Protein 6HXP (pdb70)

Organism: Hydrogenobacter thermophilus (NCBI:txid940)

Solvent-accessible surface area: 16212 Å² total; per-residue (Å²): 263,152,226,174,96,64,77,46,113,112,94,72,182,65,36,48,21,71,64,83,80,61,109,77,15,98,79,118,43,43,160,5,38,29,12,4,0,58,45,79,16,113,82,19,78,104,116,30,6,128,0,0,71,21,2,17,100,44,11,83,58,117,32,91,80,17,80,1,2,99,32,0,10,46,48,2,6,55,55,59,72,68,103,61,0,17,53,13,0,43,153,28,6,27,105,107,32,10,5,28,2,45,70,0,1,110,12,0,42,93,7,25,85,51,183,110,58,32,90,64,9,1,89,80,45,48,115,96,180,104,105,18,18,4,24,15,59,220,168,66,119,97,93,2,52,77,7,101,156,3,5,53,38,0,135,126,30,135,22,46,24,108,25,0,115,14,0,55,41,0,7,100,14,0,15,152,64,95,69,142,101,64,2,10,18,17,45,0,0,5,0,0,0,0,3,40,5,53,6,65,71,171,50,0,48,17,3,20,51,54,4,16,43,61,5,2,58,59,20,0,131,84,3,72,81,90,77,170,110,135,42,80,160,135,53,137,171,178,64,68,150,163,119,42,57,101,141,199,137,104,77,129,157,113,93,244

CATH classification: 1.10.230.10

Nearest PDB structures (foldseek):
  6hxp-assembly1_A  TM=1.004E+00  e=4.092E-38  Hydrogenobacter thermophilus
  6qfb-assembly1_B-2  TM=8.877E-01  e=3.485E-11  Homo sapiens
  6hxh-assembly2_G  TM=8.807E-01  e=3.173E-11  Homo sapiens
  6uuw-assembly1_A  TM=8.890E-01  e=5.834E-11  Homo sapiens
  7liw-assembly1_A  TM=8.882E-01  e=1.023E-10  Homo sapiens

Foldseek 3Di:
DPDDDQAWDADPNFIAGLNHGVVVCVPPPDPLQVVCCRQVSDGDDPLLSVLSVLLLQLQAADDCPDVLNLQLLLQLLQPDDLVRSLVRSLVSCDCVNFVLLLQLLVLLLCVLVVPDDLLVSLCVCVVVVHDRRQKADPPDQPEAVSLVVSVVSCVVSVLDDSSNCSLQVNQVSNCVVVVGGIYRYSSNSSSSSCVSVPHRSVCRSVSNSSSHSNVSSVSSVCSNPPHHRPPSDDDCVPPHDDDDDDDDDDPPVVVD

Sequence (256 aa):
RIWKTGITQHIGHETYIRGYRLLDLVGNLSFAQAIYLILKGELPTEERESRMMMEAMMLVSSVIDHGIAPPSAIAARSVASGGNSLLNVGVAAGVLAFGSAHGGALEDAMRFIQEGVSSKRSVEDIVKEYLETKKPIPGYGHRYYKDFDPRTKRLMDIARRVVLEFYGEHCKFAEDVAEEIGRRQKGKKLVLNVDGAIAAIASEMMGFDDWRLGKGFFIIGRVPGLVAHVYEELTTEKPFSKRLDEERDVEYTGSSPPRELPQELKK

Radius of gyration: 23.03 Å; Cα contacts (8 Å, |Δi|>4): 349; chains: 1; bounding box: 51×72×54 Å

Structure (mmCIF, N/CA/C/O backbone):
data_6HXP
#
_entry.id   6HXP
#
_cell.length_a   130.596
_cell.length_b   130.596
_cell.length_c   83.947
_cell.angle_alpha   90.00
_cell.angle_beta   90.00
_cell.angle_gamma   90.00
#
_symmetry.space_group_name_H-M   'I 41 2 2'
#
loop_
_entity.id
_entity.type
_entity.pdbx_description
1 polymer 'Citryl-CoA lyase'
2 non-polymer 'COENZYME A'
3 non-polymer 'SULFATE ION'
4 water water
#
loop_
_atom_site.group_PDB
_atom_site.id
_atom_site.type_symbol
_atom_site.label_atom_id
_atom_site.label_alt_id
_atom_site.label_comp_id
_atom_site.label_asym_id
_atom_site.label_entity_id
_atom_site.label_seq_id
_atom_site.pdbx_PDB_ins_code
_atom_site.Cartn_x
_atom_site.Cartn_y
_atom_site.Cartn_z
_atom_site.occupancy
_atom_site.B_iso_or_equiv
_atom_site.auth_seq_id
_atom_site.auth_comp_id
_atom_site.auth_asym_id
_atom_site.auth_atom_id
_atom_site.pdbx_PDB_model_num
ATOM 1 N N . ARG A 1 3 ? -16.376 22.488 -34.824 1.00 64.62 3 ARG A N 1
ATOM 2 C CA . ARG A 1 3 ? -15.419 21.894 -35.758 1.00 61.47 3 ARG A CA 1
ATOM 3 C C . ARG A 1 3 ? -14.576 20.852 -35.025 1.00 60.79 3 ARG A C 1
ATOM 4 O O . ARG A 1 3 ? -13.901 21.179 -34.049 1.00 61.20 3 ARG A O 1
ATOM 21 N N . ILE A 1 4 ? -14.634 19.600 -35.478 1.00 52.93 4 ILE A N 1
ATOM 22 C CA . ILE A 1 4 ? -13.912 18.499 -34.830 1.00 50.12 4 ILE A CA 1
ATOM 23 C C . ILE A 1 4 ? -12.453 18.457 -35.268 1.00 48.94 4 ILE A C 1
ATOM 24 O O . ILE A 1 4 ? -11.647 17.856 -34.568 1.00 49.26 4 ILE A O 1
ATOM 40 N N . TRP A 1 5 ? -12.117 19.070 -36.410 1.00 42.67 5 TRP A N 1
ATOM 41 C CA . TRP A 1 5 ? -10.760 19.058 -36.942 1.00 39.92 5 TRP A CA 1
ATOM 42 C C . TRP A 1 5 ? -10.091 20.339 -36.532 1.00 44.67 5 TRP A C 1
ATOM 43 O O . TRP A 1 5 ? -10.314 21.371 -37.149 1.00 47.49 5 TRP A O 1
ATOM 64 N N . LYS A 1 6 ? -9.400 20.302 -35.397 1.00 38.37 6 LYS A N 1
ATOM 65 C CA . LYS A 1 6 ? -8.716 21.460 -34.831 1.00 37.06 6 LYS A CA 1
ATOM 66 C C . LYS A 1 6 ? -7.240 21.220 -34.883 1.00 35.27 6 LYS A C 1
ATOM 67 O O . LYS A 1 6 ? -6.761 20.087 -34.708 1.00 34.74 6 LYS A O 1
ATOM 86 N N . THR A 1 7 ? -6.479 22.301 -35.087 1.00 32.62 7 THR A N 1
ATOM 87 C CA . THR A 1 7 ? -5.045 22.175 -35.118 1.00 30.47 7 THR A CA 1
ATOM 88 C C . THR A 1 7 ? -4.363 23.515 -34.912 1.00 29.44 7 THR A C 1
ATOM 89 O O . THR A 1 7 ? -4.916 24.549 -35.306 1.00 30.49 7 THR A O 1
ATOM 99 N N . GLY A 1 8 ? -3.196 23.500 -34.299 1.00 26.12 8 GLY A N 1
ATOM 100 C CA . GLY A 1 8 ? -2.354 24.674 -34.140 1.00 26.02 8 GLY A CA 1
ATOM 101 C C . GLY A 1 8 ? -1.057 24.527 -34.901 1.00 25.74 8 GLY A C 1
ATOM 102 O O . GLY A 1 8 ? -0.115 25.294 -34.689 1.00 25.83 8 GLY A O 1
ATOM 106 N N . ILE A 1 9 ? -0.959 23.532 -35.833 1.00 22.82 9 ILE A N 1
ATOM 107 C CA . ILE A 1 9 ? 0.275 23.278 -36.518 1.00 21.15 9 ILE A CA 1
ATOM 108 C C . ILE A 1 9 ? 0.465 24.106 -37.750 1.00 24.80 9 ILE A C 1
ATOM 109 O O . ILE A 1 9 ? 1.501 24.785 -37.901 1.00 25.77 9 ILE A O 1
ATOM 125 N N . THR A 1 10 ? -0.476 24.035 -38.651 1.00 22.78 10 THR A N 1
ATOM 126 C CA . THR A 1 10 ? -0.382 24.648 -39.975 1.00 23.51 10 THR A CA 1
ATOM 127 C C . THR A 1 10 ? -1.713 25.270 -40.367 1.00 26.74 10 THR A C 1
ATOM 128 O O . THR A 1 10 ? -2.758 24.759 -39.996 1.00 27.64 10 THR A O 1
ATOM 138 N N . GLN A 1 11 ? -1.642 26.362 -41.130 1.00 26.43 11 GLN A N 1
ATOM 139 C CA . GLN A 1 11 ? -2.822 26.918 -41.756 1.00 27.42 11 GLN A CA 1
ATOM 140 C C . GLN A 1 11 ? -2.461 27.487 -43.079 1.00 28.39 11 GLN A C 1
ATOM 141 O O . GLN A 1 11 ? -1.279 27.721 -43.346 1.00 27.22 11 GLN A O 1
ATOM 153 N N . HIS A 1 12 ? -3.461 27.698 -43.918 1.00 27.66 12 HIS A N 1
ATOM 154 C CA . HIS A 1 12 ? -3.266 28.307 -45.223 1.00 27.20 12 HIS A CA 1
ATOM 155 C C . HIS A 1 12 ? -3.902 29.687 -45.227 1.00 32.75 12 HIS A C 1
ATOM 156 O O . HIS A 1 12 ? -5.021 29.842 -44.751 1.00 32.89 12 HIS A O 1
ATOM 169 N N . ILE A 1 13 ? -3.157 30.676 -45.691 1.00 30.73 13 ILE A N 1
ATOM 170 C CA . ILE A 1 13 ? -3.652 32.056 -45.838 1.00 34.63 13 ILE A CA 1
ATOM 171 C C . ILE A 1 13 ? -3.409 32.384 -47.306 1.00 38.76 13 ILE A C 1
ATOM 172 O O . ILE A 1 13 ? -2.256 32.396 -47.726 1.00 37.64 13 ILE A O 1
ATOM 188 N N . GLY A 1 14 ? -4.483 32.536 -48.080 1.00 43.82 14 GLY A N 1
ATOM 189 C CA . GLY A 1 14 ? -4.403 32.850 -49.510 1.00 46.45 14 GLY A CA 1
ATOM 190 C C . GLY A 1 14 ? -3.699 31.775 -50.326 1.00 51.05 14 GLY A C 1
ATOM 191 O O . GLY A 1 14 ? -2.871 32.092 -51.192 1.00 52.68 14 GLY A O 1
ATOM 195 N N . HIS A 1 15 ? -4.009 30.499 -50.017 1.00 44.50 15 HIS A N 1
ATOM 196 C CA . HIS A 1 15 ? -3.422 29.268 -50.570 1.00 43.88 15 HIS A CA 1
ATOM 197 C C . HIS A 1 15 ? -1.948 29.032 -50.132 1.00 40.49 15 HIS A C 1
ATOM 198 O O . HIS A 1 15 ? -1.427 27.955 -50.387 1.00 40.02 15 HIS A O 1
ATOM 211 N N . GLU A 1 16 ? -1.313 29.974 -49.416 1.00 36.28 16 GLU A N 1
ATOM 212 C CA . GLU A 1 16 ? 0.068 29.789 -48.957 1.00 32.51 16 GLU A CA 1
ATOM 213 C C . GLU A 1 16 ? 0.098 29.068 -47.607 1.00 30.47 16 GLU A C 1
ATOM 214 O O . GLU A 1 16 ? -0.680 29.415 -46.726 1.00 30.68 16 GLU A O 1
ATOM 226 N N . THR A 1 17 ? 1.039 28.147 -47.434 1.00 27.05 17 THR A N 1
ATOM 227 C CA . THR A 1 17 ? 1.171 27.373 -46.237 1.00 25.23 17 THR A CA 1
ATOM 228 C C . THR A 1 17 ? 1.971 28.153 -45.200 1.00 26.17 17 THR A C 1
ATOM 229 O O . THR A 1 17 ? 3.030 28.691 -45.496 1.00 26.03 17 THR A O 1
ATOM 239 N N . TYR A 1 18 ? 1.451 28.180 -43.970 1.00 23.42 18 TYR A N 1
ATOM 240 C CA . TYR A 1 18 ? 2.132 28.739 -42.811 1.00 22.24 18 TYR A CA 1
ATOM 241 C C . TYR A 1 18 ? 2.332 27.622 -41.815 1.00 22.06 18 TYR A C 1
ATOM 242 O O . TYR A 1 18 ? 1.360 26.922 -41.467 1.00 24.78 18 TYR A O 1
ATOM 259 N N . ILE A 1 19 ? 3.567 27.400 -41.398 1.00 20.59 19 ILE A N 1
ATOM 260 C CA . ILE A 1 19 ? 3.957 26.380 -40.438 1.00 20.28 19 ILE A CA 1
ATOM 261 C C . ILE A 1 19 ? 4.210 27.083 -39.105 1.00 21.09 19 ILE A C 1
ATOM 262 O O . ILE A 1 19 ? 5.179 27.842 -39.026 1.00 20.70 19 ILE A O 1
ATOM 278 N N . ARG A 1 20 ? 3.428 26.791 -38.087 1.00 20.81 20 ARG A N 1
ATOM 279 C CA . ARG A 1 20 ? 3.584 27.426 -36.755 1.00 20.87 20 ARG A CA 1
ATOM 280 C C . ARG A 1 20 ? 3.711 28.944 -36.934 1.00 23.55 20 ARG A C 1
ATOM 281 O O . ARG A 1 20 ? 4.491 29.612 -36.239 1.00 23.37 20 ARG A O 1
ATOM 298 N N . GLY A 1 21 ? 2.903 29.497 -37.826 1.00 20.93 21 GLY A N 1
ATOM 299 C CA . GLY A 1 21 ? 2.864 30.932 -38.059 1.00 22.34 21 GLY A CA 1
ATOM 300 C C . GLY A 1 21 ? 3.864 31.486 -39.040 1.00 22.39 21 GLY A C 1
ATOM 301 O O . GLY A 1 21 ? 3.730 32.648 -39.445 1.00 23.47 21 GLY A O 1
ATOM 305 N N . TYR A 1 22 ? 4.857 30.700 -39.448 1.00 20.31 22 TYR A N 1
ATOM 306 C CA . TYR A 1 22 ? 5.839 31.205 -40.410 1.00 19.48 22 TYR A CA 1
ATOM 307 C C . TYR A 1 22 ? 5.482 30.781 -41.819 1.00 20.92 22 TYR A C 1
ATOM 308 O O . TYR A 1 22 ? 5.116 29.620 -42.033 1.00 21.51 22 TYR A O 1
ATOM 325 N N . ARG A 1 23 ? 5.672 31.684 -42.769 1.00 21.74 23 ARG A N 1
ATOM 326 C CA . ARG A 1 23 ? 5.421 31.394 -44.184 1.00 21.82 23 ARG A CA 1
ATOM 327 C C . ARG A 1 23 ? 6.384 30.293 -44.634 1.00 22.29 23 ARG A C 1
ATOM 328 O O . ARG A 1 23 ? 7.610 30.477 -44.598 1.00 21.63 23 ARG A O 1
ATOM 345 N N . LEU A 1 24 ? 5.832 29.159 -45.082 1.00 21.04 24 LEU A N 1
ATOM 346 C CA . LEU A 1 24 ? 6.686 28.036 -45.501 1.00 20.60 24 LEU A CA 1
ATOM 347 C C . LEU A 1 24 ? 7.670 28.459 -46.587 1.00 23.41 24 LEU A C 1
ATOM 348 O O . LEU A 1 24 ? 8.839 28.081 -46.500 1.00 23.16 24 LEU A O 1
ATOM 364 N N . LEU A 1 25 ? 7.256 29.300 -47.529 1.00 23.67 25 LEU A N 1
ATOM 365 C CA . LEU A 1 25 ? 8.156 29.730 -48.584 1.00 25.05 25 LEU A CA 1
ATOM 366 C C . LEU A 1 25 ? 9.325 30.543 -48.074 1.00 25.92 25 LEU A C 1
ATOM 367 O O . LEU A 1 25 ? 10.371 30.556 -48.735 1.00 28.06 25 LEU A O 1
ATOM 383 N N . ASP A 1 26 ? 9.198 31.207 -46.898 1.00 22.68 26 ASP A N 1
ATOM 384 C CA . ASP A 1 26 ? 10.334 31.900 -46.291 1.00 22.12 26 ASP A CA 1
ATOM 385 C C . ASP A 1 26 ? 11.249 30.923 -45.561 1.00 24.07 26 ASP A C 1
ATOM 386 O O . ASP A 1 26 ? 12.421 31.212 -45.368 1.00 25.16 26 ASP A O 1
ATOM 395 N N . LEU A 1 27 ? 10.737 29.784 -45.100 1.00 22.15 27 LEU A N 1
ATOM 396 C CA . LEU A 1 27 ? 11.576 28.795 -44.434 1.00 20.81 27 LEU A CA 1
ATOM 397 C C . LEU A 1 27 ? 12.419 28.068 -45.460 1.00 22.49 27 LEU A C 1
ATOM 398 O O . LEU A 1 27 ? 13.591 27.762 -45.192 1.00 21.85 27 LEU A O 1
ATOM 414 N N . VAL A 1 28 ? 11.841 27.796 -46.635 1.00 21.18 28 VAL A N 1
ATOM 415 C CA . VAL A 1 28 ? 12.547 27.069 -47.706 1.00 20.26 28 VAL A CA 1
ATOM 416 C C . VAL A 1 28 ? 13.761 27.904 -48.118 1.00 21.84 28 VAL A C 1
ATOM 417 O O . VAL A 1 28 ? 13.607 29.061 -48.502 1.00 22.91 28 VAL A O 1
ATOM 430 N N . GLY A 1 29 ? 14.944 27.279 -48.062 1.00 21.41 29 GLY A N 1
ATOM 431 C CA . GLY A 1 29 ? 16.209 27.915 -48.411 1.00 23.00 29 GLY A CA 1
ATOM 432 C C . GLY A 1 29 ? 16.872 28.655 -47.268 1.00 24.71 29 GLY A C 1
ATOM 433 O O . GLY A 1 29 ? 18.030 29.093 -47.415 1.00 25.10 29 GLY A O 1
ATOM 437 N N . ASN A 1 30 ? 16.156 28.861 -46.149 1.00 21.69 30 ASN A N 1
ATOM 438 C CA . ASN A 1 30 ? 16.649 29.612 -45.004 1.00 21.17 30 ASN A CA 1
ATOM 439 C C . ASN A 1 30 ? 16.829 28.790 -43.753 1.00 25.22 30 ASN A C 1
ATOM 440 O O . ASN A 1 30 ? 17.698 29.106 -42.953 1.00 27.51 30 ASN A O 1
ATOM 449 N N . LEU A 1 31 ? 16.014 27.775 -43.544 1.00 21.56 31 LEU A N 1
ATOM 450 C CA . LEU A 1 31 ? 16.191 26.865 -42.406 1.00 20.51 31 LEU A CA 1
ATOM 451 C C . LEU A 1 31 ? 16.667 25.511 -42.945 1.00 21.04 31 LEU A C 1
ATOM 452 O O . LEU A 1 31 ? 16.299 25.098 -44.062 1.00 21.38 31 LEU A O 1
ATOM 468 N N . SER A 1 32 ? 17.482 24.819 -42.182 1.00 19.71 32 SER A N 1
ATOM 469 C CA . SER A 1 32 ? 17.809 23.449 -42.552 1.00 18.63 32 SER A CA 1
ATOM 470 C C . SER A 1 32 ? 16.578 22.597 -42.262 1.00 20.17 32 SER A C 1
ATOM 471 O O . SER A 1 32 ? 15.652 22.978 -41.518 1.00 20.08 32 SER A O 1
ATOM 478 N N . PHE A 1 33 ? 16.577 21.387 -42.800 1.00 19.14 33 PHE A N 1
ATOM 479 C CA . PHE A 1 33 ? 15.476 20.455 -42.539 1.00 18.06 33 PHE A CA 1
ATOM 480 C C . PHE A 1 33 ? 15.371 20.161 -41.034 1.00 19.79 33 PHE A C 1
ATOM 481 O O . PHE A 1 33 ? 14.289 20.202 -40.488 1.00 19.08 33 PHE A O 1
ATOM 498 N N . ALA A 1 34 ? 16.490 19.873 -40.345 1.00 18.42 34 ALA A N 1
ATOM 499 C CA . ALA A 1 34 ? 16.442 19.620 -38.896 1.00 18.71 34 ALA A CA 1
ATOM 500 C C . ALA A 1 34 ? 15.881 20.844 -38.144 1.00 20.30 34 ALA A C 1
ATOM 501 O O . ALA A 1 34 ? 15.147 20.681 -37.175 1.00 20.09 34 ALA A O 1
ATOM 508 N N . GLN A 1 35 ? 16.224 22.083 -38.567 1.00 18.20 35 GLN A N 1
ATOM 509 C CA . GLN A 1 35 ? 15.653 23.257 -37.912 1.00 17.69 35 GLN A CA 1
ATOM 510 C C . GLN A 1 35 ? 14.159 23.344 -38.132 1.00 19.27 35 GLN A C 1
ATOM 511 O O . GLN A 1 35 ? 13.429 23.705 -37.200 1.00 19.82 35 GLN A O 1
ATOM 523 N N . ALA A 1 36 ? 13.702 23.060 -39.359 1.00 18.09 36 ALA A N 1
ATOM 524 C CA . ALA A 1 36 ? 12.255 23.046 -39.649 1.00 18.08 36 ALA A CA 1
ATOM 525 C C . ALA A 1 36 ? 11.528 21.954 -38.857 1.00 19.63 36 ALA A C 1
ATOM 526 O O . ALA A 1 36 ? 10.377 22.140 -38.429 1.00 19.06 36 ALA A O 1
ATOM 533 N N . ILE A 1 37 ? 12.200 20.814 -38.643 1.00 17.91 37 ILE A N 1
ATOM 534 C CA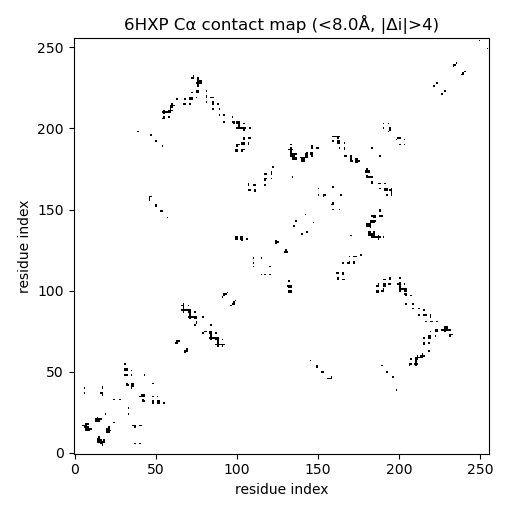 . ILE A 1 37 ? 11.632 19.764 -37.810 1.00 17.29 37 ILE A CA 1
ATOM 535 C C . ILE A 1 37 ? 11.462 20.246 -36.373 1.00 19.44 37 ILE A C 1
ATOM 536 O O . ILE A 1 37 ? 10.424 20.046 -35.753 1.00 18.98 37 ILE A O 1
ATOM 552 N N . TYR A 1 38 ? 12.495 20.890 -35.849 1.00 17.52 38 TYR A N 1
ATOM 553 C CA . TYR A 1 38 ? 12.397 21.422 -34.497 1.00 17.88 38 TYR A CA 1
ATOM 554 C C . TYR A 1 38 ? 11.186 22.385 -34.455 1.00 19.57 38 TYR A C 1
ATOM 555 O O . TYR A 1 38 ? 10.375 22.320 -33.528 1.00 19.35 38 TYR A O 1
ATOM 572 N N . LEU A 1 39 ? 11.121 23.308 -35.403 1.00 17.77 39 LEU A N 1
ATOM 573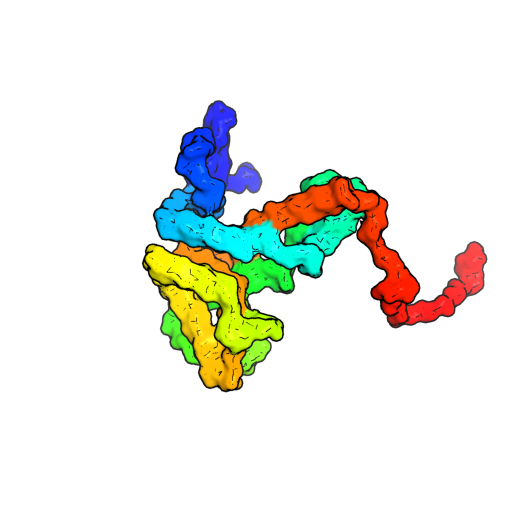 C CA . LEU A 1 39 ? 10.022 24.275 -35.402 1.00 17.51 39 LEU A CA 1
ATOM 574 C C . LEU A 1 39 ? 8.660 23.592 -35.418 1.00 19.00 39 LEU A C 1
ATOM 575 O O . LEU A 1 39 ? 7.769 23.974 -34.639 1.00 19.84 39 LEU A O 1
ATOM 591 N N . ILE A 1 40 ? 8.445 22.627 -36.343 1.00 18.09 40 ILE A N 1
ATOM 592 C CA . ILE A 1 40 ? 7.111 22.080 -36.449 1.00 18.31 40 ILE A CA 1
ATOM 593 C C . ILE A 1 40 ? 6.727 21.319 -35.203 1.00 18.93 40 ILE A C 1
ATOM 594 O O . ILE A 1 40 ? 5.558 21.309 -34.825 1.00 20.48 40 ILE A O 1
ATOM 610 N N . LEU A 1 41 ? 7.704 20.653 -34.573 1.00 18.32 41 LEU A N 1
ATOM 611 C CA . LEU A 1 41 ? 7.420 19.865 -33.366 1.00 18.51 41 LEU A CA 1
ATOM 612 C C . LEU A 1 41 ? 7.282 20.712 -32.114 1.00 21.69 41 LEU A C 1
ATOM 613 O O . LEU A 1 41 ? 6.412 20.449 -31.280 1.00 22.51 41 LEU A O 1
ATOM 629 N N . LYS A 1 42 ? 8.202 21.673 -31.924 1.00 20.07 42 LYS A N 1
ATOM 630 C CA . LYS A 1 42 ? 8.194 22.493 -30.702 1.00 20.07 42 LYS A CA 1
ATOM 631 C C . LYS A 1 42 ? 7.210 23.650 -30.776 1.00 21.98 42 LYS A C 1
ATOM 632 O O . LYS A 1 42 ? 6.688 24.088 -29.745 1.00 23.39 42 LYS A O 1
ATOM 651 N N . GLY A 1 43 ? 7.059 24.219 -31.954 1.00 20.15 43 GLY A N 1
ATOM 652 C CA . GLY A 1 43 ? 6.193 25.373 -32.185 1.00 21.24 43 GLY A CA 1
ATOM 653 C C . GLY A 1 43 ? 6.950 26.685 -32.272 1.00 22.87 43 GLY A C 1
ATOM 654 O O . GLY A 1 43 ? 6.332 27.728 -32.532 1.00 22.42 43 GLY A O 1
ATOM 658 N N . GLU A 1 44 ? 8.244 26.669 -32.060 1.00 20.98 44 GLU A N 1
ATOM 659 C CA . GLU A 1 44 ? 9.099 27.860 -32.107 1.00 20.80 44 GLU A CA 1
ATOM 660 C C . GLU A 1 44 ? 10.423 27.523 -32.740 1.00 21.91 44 GLU A C 1
ATOM 661 O O . GLU A 1 44 ? 10.812 26.349 -32.812 1.00 20.77 44 GLU A O 1
ATOM 673 N N . LEU A 1 45 ? 11.140 28.540 -33.202 1.00 21.29 45 LEU A N 1
ATOM 674 C CA . LEU A 1 45 ? 12.423 28.332 -33.847 1.00 21.18 45 LEU A CA 1
ATOM 675 C C . LEU A 1 45 ? 13.437 27.835 -32.828 1.00 23.12 45 LEU A C 1
ATOM 676 O O . LEU A 1 45 ? 13.446 28.212 -31.647 1.00 23.74 45 LEU A O 1
ATOM 692 N N . PRO A 1 46 ? 14.368 26.989 -33.307 1.00 21.51 46 PRO A N 1
ATOM 693 C CA . PRO A 1 46 ? 15.426 26.534 -32.413 1.00 21.21 46 PRO A CA 1
ATOM 694 C C . PRO A 1 46 ? 16.531 27.566 -32.244 1.00 22.79 46 PRO A C 1
ATOM 695 O O . PRO A 1 46 ? 16.794 28.359 -33.150 1.00 24.19 46 PRO A O 1
ATOM 706 N N . THR A 1 47 ? 17.253 27.481 -31.139 1.00 22.08 47 THR A N 1
ATOM 707 C CA . THR A 1 47 ? 18.470 28.241 -30.940 1.00 21.71 47 THR A CA 1
ATOM 708 C C . THR A 1 47 ? 19.591 27.585 -31.798 1.00 23.88 47 THR A C 1
ATOM 709 O O . THR A 1 47 ? 19.400 26.511 -32.368 1.00 22.58 47 THR A O 1
ATOM 719 N N A GLU A 1 48 ? 20.768 28.223 -31.854 0.47 25.19 48 GLU A N 1
ATOM 720 N N B GLU A 1 48 ? 20.766 28.217 -31.861 0.53 24.28 48 GLU A N 1
ATOM 721 C CA A GLU A 1 48 ? 21.873 27.637 -32.602 0.47 25.44 48 GLU A CA 1
ATOM 722 C CA B GLU A 1 48 ? 21.858 27.620 -32.618 0.53 24.02 48 GLU A CA 1
ATOM 723 C C A GLU A 1 48 ? 22.278 26.296 -31.996 0.47 26.61 48 GLU A C 1
ATOM 724 C C B GLU A 1 48 ? 22.286 26.289 -32.001 0.53 25.71 48 GLU A C 1
ATOM 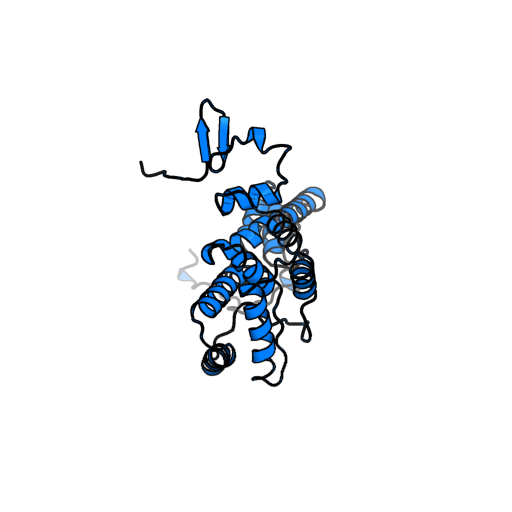725 O O A GLU A 1 48 ? 22.536 25.342 -32.723 0.47 26.00 48 GLU A O 1
ATOM 726 O O B GLU A 1 48 ? 22.532 25.324 -32.718 0.53 25.09 48 GLU A O 1
ATOM 749 N N . ARG A 1 49 ? 22.328 26.214 -30.655 1.00 23.54 49 ARG A N 1
ATOM 750 C CA . ARG A 1 49 ? 22.728 24.965 -30.004 1.00 23.91 49 ARG A CA 1
ATOM 751 C C . ARG A 1 49 ? 21.683 23.873 -30.192 1.00 24.50 49 ARG A C 1
ATOM 752 O O . ARG A 1 49 ? 22.034 22.725 -30.461 1.00 24.14 49 ARG A O 1
ATOM 769 N N . GLU A 1 50 ? 20.402 24.215 -30.101 1.00 22.25 50 GLU A N 1
ATOM 770 C CA . GLU A 1 50 ? 19.338 23.236 -30.352 1.00 21.44 50 GLU A CA 1
ATOM 771 C C . GLU A 1 50 ? 19.404 22.725 -31.775 1.00 22.04 50 GLU A C 1
ATOM 772 O O . GLU A 1 50 ? 19.160 21.544 -32.037 1.00 22.09 50 GLU A O 1
ATOM 784 N N . SER A 1 51 ? 19.681 23.619 -32.713 1.00 20.73 51 SER A N 1
ATOM 785 C CA . SER A 1 51 ? 19.740 23.254 -34.138 1.00 20.58 51 SER A CA 1
ATOM 786 C C . SER A 1 51 ? 20.825 22.203 -34.337 1.00 23.12 51 SER A C 1
ATOM 787 O O . SER A 1 51 ? 20.577 21.175 -34.963 1.00 22.11 51 SER A O 1
ATOM 794 N N . ARG A 1 52 ? 22.016 22.440 -33.815 1.00 22.57 52 ARG A N 1
ATOM 795 C CA . ARG A 1 52 ? 23.115 21.481 -33.959 1.00 22.65 52 ARG A CA 1
ATOM 796 C C . ARG A 1 52 ? 22.803 20.161 -33.280 1.00 22.87 52 ARG A C 1
ATOM 797 O O . ARG A 1 52 ? 23.128 19.081 -33.803 1.00 23.09 52 ARG A O 1
ATOM 814 N N . MET A 1 53 ? 22.186 20.189 -32.098 1.00 21.66 53 MET A N 1
ATOM 815 C CA . MET A 1 53 ? 21.875 18.942 -31.416 1.00 20.89 53 MET A CA 1
ATOM 816 C C . MET A 1 53 ? 20.812 18.170 -32.157 1.00 23.70 53 MET A C 1
ATOM 817 O O . MET A 1 53 ? 20.831 16.941 -32.163 1.00 22.99 53 MET A O 1
ATOM 831 N N A MET A 1 54 ? 19.829 18.867 -32.753 0.56 20.16 54 MET A N 1
ATOM 832 N N B MET A 1 54 ? 19.846 18.881 -32.770 0.43 21.19 54 MET A N 1
ATOM 833 C CA A MET A 1 54 ? 18.786 18.143 -33.500 0.56 18.98 54 MET A CA 1
ATOM 834 C CA B MET A 1 54 ? 18.806 18.196 -33.553 0.43 20.79 54 MET A CA 1
ATOM 835 C C A MET A 1 54 ? 19.392 17.459 -34.739 0.56 21.34 54 MET A C 1
ATOM 836 C C B MET A 1 54 ? 19.406 17.465 -34.731 0.43 22.60 54 MET A C 1
ATOM 837 O O A MET A 1 54 ? 19.048 16.319 -35.036 0.56 20.91 54 MET A O 1
ATOM 838 O O B MET A 1 54 ? 19.058 16.318 -34.991 0.43 22.20 54 MET A O 1
ATOM 865 N N . GLU A 1 55 ? 20.292 18.135 -35.460 1.00 20.00 55 GLU A N 1
ATOM 866 C CA . GLU A 1 55 ? 20.960 17.508 -36.605 1.00 19.93 55 GLU A CA 1
ATOM 867 C C . GLU A 1 55 ? 21.673 16.235 -36.107 1.00 21.29 55 GLU A C 1
ATOM 868 O O . GLU A 1 55 ? 21.549 15.179 -36.724 1.00 21.78 55 GLU A O 1
ATOM 880 N N . ALA A 1 56 ? 22.397 16.332 -35.001 1.00 19.97 56 ALA A N 1
ATOM 881 C CA . ALA A 1 56 ? 23.164 15.180 -34.502 1.00 20.44 56 ALA A CA 1
ATOM 882 C C . ALA A 1 56 ? 22.281 14.037 -34.042 1.00 21.74 56 ALA A C 1
ATOM 883 O O . ALA A 1 56 ? 22.593 12.861 -34.302 1.00 21.07 56 ALA A O 1
ATOM 890 N N A MET A 1 57 ? 21.163 14.338 -33.331 0.55 19.83 57 MET A N 1
ATOM 891 N N B MET A 1 57 ? 21.199 14.376 -33.358 0.45 20.89 57 MET A N 1
ATOM 892 C CA A MET A 1 57 ? 20.254 13.261 -32.863 0.55 20.73 57 MET A CA 1
ATOM 893 C CA B MET A 1 57 ? 20.224 13.418 -32.832 0.45 22.53 57 MET A CA 1
ATOM 894 C C A MET A 1 57 ? 19.679 12.529 -34.046 0.55 20.24 57 MET A C 1
ATOM 895 C C B MET A 1 57 ? 19.564 12.609 -33.942 0.45 23.06 57 MET A C 1
ATOM 896 O O A MET A 1 57 ? 19.589 11.301 -34.051 0.55 19.27 57 MET A O 1
ATOM 897 O O B MET A 1 57 ? 19.379 11.398 -33.807 0.45 24.30 57 MET A O 1
ATOM 924 N N . LEU A 1 58 ? 19.200 13.273 -35.042 1.00 19.35 58 LEU A N 1
ATOM 925 C CA . LEU A 1 58 ? 18.544 12.612 -36.168 1.00 19.56 58 LEU A CA 1
ATOM 926 C C . LEU A 1 58 ? 19.518 11.768 -36.973 1.00 20.48 58 LEU A C 1
ATOM 927 O O . LEU A 1 58 ? 19.194 10.658 -37.368 1.00 21.12 58 LEU A O 1
ATOM 943 N N . VAL A 1 59 ? 20.715 12.279 -37.216 1.00 18.71 59 VAL A N 1
ATOM 944 C CA . VAL A 1 59 ? 21.710 11.486 -37.935 1.00 17.93 59 VAL A CA 1
ATOM 945 C C . VAL A 1 59 ? 22.042 10.233 -37.170 1.00 19.69 59 VAL A C 1
ATOM 946 O O . VAL A 1 59 ? 22.249 9.170 -37.789 1.00 19.91 59 VAL A O 1
ATOM 959 N N A SER A 1 60 ? 22.164 10.314 -35.826 0.23 18.10 60 SER A N 1
ATOM 960 N N B SER A 1 60 ? 22.076 10.328 -35.816 0.77 18.90 60 SER A N 1
ATOM 961 C CA A SER A 1 60 ? 22.552 9.138 -35.031 0.23 18.29 60 SER A CA 1
ATOM 962 C CA B SER A 1 60 ? 22.444 9.194 -34.958 0.77 18.79 60 SER A CA 1
ATOM 963 C C A SER A 1 60 ? 21.630 7.931 -35.163 0.23 22.77 60 SER A C 1
ATOM 964 C C B SER A 1 60 ? 21.611 7.950 -35.171 0.77 21.22 60 SER A C 1
ATOM 965 O O A SER A 1 60 ? 22.060 6.827 -34.842 0.23 23.29 60 SER A O 1
ATOM 966 O O B SER A 1 60 ? 22.101 6.856 -34.957 0.77 22.03 60 SER A O 1
ATOM 979 N N . VAL A 1 61 ? 20.382 8.129 -35.620 1.00 20.16 61 VAL A N 1
ATOM 980 C CA . VAL A 1 61 ? 19.445 7.004 -35.784 1.00 20.56 61 VAL A CA 1
ATOM 981 C C . VAL A 1 61 ? 19.049 6.754 -37.241 1.00 22.21 61 VAL A C 1
ATOM 982 O O . VAL A 1 61 ? 18.062 6.056 -37.461 1.00 22.29 61 VAL A O 1
ATOM 995 N N . ILE A 1 62 ? 19.841 7.228 -38.207 1.00 19.04 62 ILE A N 1
ATOM 996 C CA . ILE A 1 62 ? 19.360 7.194 -39.588 1.00 18.31 62 ILE A CA 1
ATOM 997 C C . ILE A 1 62 ? 19.144 5.796 -40.145 1.00 20.36 62 ILE A C 1
ATOM 998 O O . ILE A 1 62 ? 18.212 5.591 -40.939 1.00 20.57 62 ILE A O 1
ATOM 1014 N N . ASP A 1 63 ? 19.950 4.819 -39.710 1.00 19.82 63 ASP A N 1
ATOM 1015 C CA . ASP A 1 63 ? 19.722 3.438 -40.141 1.00 19.63 63 ASP A CA 1
ATOM 1016 C C . ASP A 1 63 ? 20.453 2.493 -39.207 1.00 22.68 63 ASP A C 1
ATOM 1017 O O . ASP A 1 63 ? 21.417 2.875 -38.555 1.00 22.42 63 ASP A O 1
ATOM 1026 N N . HIS A 1 64 ? 20.000 1.242 -39.171 1.00 21.63 64 HIS A N 1
ATOM 1027 C CA . HIS A 1 64 ? 20.676 0.230 -38.353 1.00 24.03 64 HIS A CA 1
ATOM 1028 C C . HIS A 1 64 ? 20.787 -1.076 -39.104 1.00 25.60 64 HIS A C 1
ATOM 1029 O O . HIS A 1 64 ? 20.858 -2.139 -38.495 1.00 28.39 64 HIS A O 1
ATOM 1042 N N . GLY A 1 65 ? 20.730 -1.008 -40.421 1.00 21.97 65 GLY A N 1
ATOM 1043 C CA . GLY A 1 65 ? 20.904 -2.164 -41.271 1.00 22.63 65 GLY A CA 1
ATOM 1044 C C . GLY A 1 65 ? 19.637 -2.971 -41.467 1.00 23.13 65 GLY A C 1
ATOM 1045 O O . GLY A 1 65 ? 18.521 -2.535 -41.186 1.00 21.70 65 GLY A O 1
ATOM 1049 N N . ILE A 1 66 ? 19.817 -4.138 -42.093 1.00 23.34 66 ILE A N 1
ATOM 1050 C CA . ILE A 1 66 ? 18.703 -4.975 -42.466 1.00 22.85 66 ILE A CA 1
ATOM 1051 C C . ILE A 1 66 ? 18.214 -5.858 -41.337 1.00 24.58 66 ILE A C 1
ATOM 1052 O O . ILE A 1 66 ? 17.088 -6.369 -41.448 1.00 26.20 66 ILE A O 1
ATOM 1068 N N . ALA A 1 67 ? 18.933 -5.988 -40.225 1.00 24.76 67 ALA A N 1
ATOM 1069 C CA . ALA A 1 67 ? 18.545 -6.902 -39.189 1.00 26.07 67 ALA A CA 1
ATOM 1070 C C . ALA A 1 67 ? 17.347 -6.564 -38.315 1.00 26.71 67 ALA A C 1
ATOM 1071 O O . ALA A 1 67 ? 16.722 -7.506 -37.871 1.00 27.82 67 ALA A O 1
ATOM 1078 N N . PRO A 1 68 ? 17.012 -5.302 -38.015 1.00 22.03 68 PRO A N 1
ATOM 1079 C CA . PRO A 1 68 ? 15.909 -5.032 -37.094 1.00 22.55 68 PRO A CA 1
ATOM 1080 C C . PRO A 1 68 ? 14.561 -5.435 -37.676 1.00 23.70 68 PRO A C 1
ATOM 1081 O O . PRO A 1 68 ? 14.391 -5.425 -38.879 1.00 22.28 68 PRO A O 1
ATOM 1092 N N . PRO A 1 69 ? 13.577 -5.688 -36.819 1.00 23.15 69 PRO A N 1
ATOM 1093 C CA . PRO A 1 69 ? 12.251 -6.098 -37.334 1.00 21.79 69 PRO A CA 1
ATOM 1094 C C . PRO A 1 69 ? 11.594 -5.046 -38.227 1.00 21.19 69 PRO A C 1
ATOM 1095 O O . PRO A 1 69 ? 10.802 -5.415 -39.086 1.00 21.70 69 PRO A O 1
ATOM 1106 N N . SER A 1 70 ? 11.893 -3.760 -38.056 1.00 19.28 70 SER A N 1
ATOM 1107 C CA . SER A 1 70 ? 11.404 -2.715 -38.935 1.00 18.44 70 SER A CA 1
ATOM 1108 C C . SER A 1 70 ? 11.904 -2.930 -40.350 1.00 20.66 70 SER A C 1
ATOM 1109 O O . SER A 1 70 ? 11.149 -2.767 -41.303 1.00 20.11 70 SER A O 1
ATOM 1116 N N . ALA A 1 71 ? 13.206 -3.217 -40.512 1.00 20.01 71 ALA A N 1
ATOM 1117 C CA . ALA A 1 71 ? 13.699 -3.439 -41.868 1.00 19.23 71 ALA A CA 1
ATOM 1118 C C . ALA A 1 71 ? 13.154 -4.699 -42.465 1.00 20.62 71 ALA A C 1
ATOM 1119 O O . ALA A 1 71 ? 12.859 -4.777 -43.667 1.00 20.35 71 ALA A O 1
ATOM 1126 N N . ILE A 1 72 ? 13.038 -5.752 -41.656 1.00 19.83 72 ILE A N 1
ATOM 1127 C CA . ILE A 1 72 ? 12.502 -7.019 -42.130 1.00 19.27 72 ILE A CA 1
ATOM 1128 C C . ILE A 1 72 ? 11.057 -6.793 -42.605 1.00 20.71 72 ILE A C 1
ATOM 1129 O O . ILE A 1 72 ? 10.678 -7.253 -43.685 1.00 20.90 72 ILE A O 1
ATOM 1145 N N . ALA A 1 73 ? 10.263 -6.121 -41.792 1.00 18.83 73 ALA A N 1
ATOM 1146 C CA . ALA A 1 73 ? 8.849 -5.877 -42.160 1.00 18.66 73 ALA A CA 1
ATOM 1147 C C . ALA A 1 73 ? 8.733 -5.025 -43.414 1.00 18.81 73 ALA A C 1
ATOM 1148 O O . ALA A 1 73 ? 7.952 -5.322 -44.317 1.00 19.16 73 ALA A O 1
ATOM 1155 N N . ALA A 1 74 ? 9.496 -3.927 -43.466 1.00 18.17 74 ALA A N 1
ATOM 1156 C CA . ALA A 1 74 ? 9.436 -3.037 -44.635 1.00 17.86 74 ALA A CA 1
ATOM 1157 C C . ALA A 1 74 ? 9.796 -3.749 -45.920 1.00 17.64 74 ALA A C 1
ATOM 1158 O O . ALA A 1 74 ? 9.122 -3.625 -46.942 1.00 18.38 74 ALA A O 1
ATOM 1165 N N . ARG A 1 75 ? 10.893 -4.514 -45.883 1.00 18.02 75 ARG A N 1
ATOM 1166 C CA . ARG A 1 75 ? 11.336 -5.210 -47.073 1.00 18.28 75 ARG A CA 1
ATOM 1167 C C . ARG A 1 75 ? 10.430 -6.385 -47.449 1.00 20.13 75 ARG A C 1
ATOM 1168 O O . ARG A 1 75 ? 10.221 -6.640 -48.630 1.00 20.14 75 ARG A O 1
ATOM 1185 N N . SER A 1 76 ? 9.851 -7.073 -46.472 1.00 18.84 76 SER A N 1
ATOM 1186 C CA . SER A 1 76 ? 8.910 -8.173 -46.736 1.00 19.08 76 SER A CA 1
ATOM 1187 C C . SER A 1 76 ? 7.637 -7.602 -47.376 1.00 19.47 76 SER A C 1
ATOM 1188 O O . SER A 1 76 ? 7.156 -8.157 -48.364 1.00 19.26 76 SER A O 1
ATOM 1195 N N . VAL A 1 77 ? 7.106 -6.486 -46.878 1.00 17.39 77 VAL A N 1
ATOM 1196 C CA . VAL A 1 77 ? 5.954 -5.857 -47.518 1.00 17.14 77 VAL A CA 1
ATOM 1197 C C . VAL A 1 77 ? 6.295 -5.410 -48.954 1.00 18.34 77 VAL A C 1
ATOM 1198 O O . VAL A 1 77 ? 5.526 -5.651 -49.869 1.00 19.94 77 VAL A O 1
ATOM 1211 N N . ALA A 1 78 ? 7.480 -4.824 -49.161 1.00 18.51 78 ALA A N 1
ATOM 1212 C CA . ALA A 1 78 ? 7.892 -4.455 -50.502 1.00 19.06 78 ALA A CA 1
ATOM 1213 C C . ALA A 1 78 ? 7.948 -5.698 -51.404 1.00 21.01 78 ALA A C 1
ATOM 1214 O O . ALA A 1 78 ? 7.476 -5.657 -52.556 1.00 22.18 78 ALA A O 1
ATOM 1221 N N . SER A 1 79 ? 8.477 -6.801 -50.882 1.00 19.76 79 SER A N 1
ATOM 1222 C CA . SER A 1 79 ? 8.590 -8.078 -51.610 1.00 20.00 79 SER A CA 1
ATOM 1223 C C . SER A 1 79 ? 7.215 -8.617 -52.078 1.00 22.55 79 SER A C 1
ATOM 1224 O O . SER A 1 79 ? 7.115 -9.341 -53.095 1.00 23.04 79 SER A O 1
ATOM 1231 N N . GLY A 1 80 ? 6.161 -8.305 -51.317 1.00 19.75 80 GLY A N 1
ATOM 1232 C CA . GLY A 1 80 ? 4.817 -8.687 -51.700 1.00 19.93 80 GLY A CA 1
ATOM 1233 C C . GLY A 1 80 ? 4.313 -7.939 -52.938 1.00 21.52 80 GLY A C 1
ATOM 1234 O O . GLY A 1 80 ? 3.259 -8.291 -53.491 1.00 21.90 80 GLY A O 1
ATOM 1238 N N . GLY A 1 81 ? 5.038 -6.918 -53.382 1.00 21.58 81 GLY A N 1
ATOM 1239 C CA . GLY A 1 81 ? 4.734 -6.151 -54.594 1.00 21.90 81 GLY A CA 1
ATOM 1240 C C . GLY A 1 81 ? 3.917 -4.921 -54.272 1.00 22.19 81 GLY A C 1
ATOM 1241 O O . GLY A 1 81 ? 2.730 -4.804 -54.590 1.00 22.15 81 GLY A O 1
ATOM 1245 N N . ASN A 1 82 ? 4.556 -3.992 -53.586 1.00 20.42 82 ASN A N 1
ATOM 1246 C CA . ASN A 1 82 ? 3.906 -2.798 -53.090 1.00 18.50 82 ASN A CA 1
ATOM 1247 C C . ASN A 1 82 ? 4.729 -1.552 -53.400 1.00 21.02 82 ASN A C 1
ATOM 1248 O O . ASN A 1 82 ? 5.948 -1.623 -53.622 1.00 22.47 82 ASN A O 1
ATOM 1257 N N . SER A 1 83 ? 4.059 -0.411 -53.419 1.00 20.80 83 SER A N 1
ATOM 1258 C CA . SER A 1 83 ? 4.686 0.876 -53.643 1.00 19.54 83 SER A CA 1
ATOM 1259 C C . SER A 1 83 ? 5.591 1.206 -52.466 1.00 19.94 83 SER A C 1
ATOM 1260 O O . SER A 1 83 ? 5.443 0.720 -51.325 1.00 20.17 83 SER A O 1
ATOM 1267 N N A LEU A 1 84 ? 6.560 2.086 -52.729 0.35 18.79 84 LEU A N 1
ATOM 1268 N N B LEU A 1 84 ? 6.550 2.053 -52.714 0.65 19.30 84 LEU A N 1
ATOM 1269 C CA A LEU A 1 84 ? 7.550 2.532 -51.743 0.35 18.47 84 LEU A CA 1
ATOM 1270 C CA B LEU A 1 84 ? 7.518 2.404 -51.694 0.65 18.58 84 LEU A CA 1
ATOM 1271 C C A LEU A 1 84 ? 6.934 2.985 -50.428 0.35 20.39 84 LEU A C 1
ATOM 1272 C C B LEU A 1 84 ? 6.900 2.942 -50.399 0.65 18.82 84 LEU A C 1
ATOM 1273 O O A LEU A 1 84 ? 7.452 2.631 -49.368 0.35 20.14 84 LEU A O 1
ATOM 1274 O O B LEU A 1 84 ? 7.367 2.591 -49.309 0.65 18.80 84 LEU A O 1
ATOM 1305 N N . ASN A 1 85 ? 5.821 3.747 -50.471 1.00 17.75 85 ASN A N 1
ATOM 1306 C CA . ASN A 1 85 ? 5.224 4.229 -49.230 1.00 17.53 85 ASN A CA 1
ATOM 1307 C C . ASN A 1 85 ? 4.691 3.125 -48.353 1.00 18.10 85 ASN A C 1
ATOM 1308 O O . ASN A 1 85 ? 4.696 3.232 -47.131 1.00 18.90 85 ASN A O 1
ATOM 1317 N N . VAL A 1 86 ? 4.168 2.066 -48.985 1.00 17.55 86 VAL A N 1
ATOM 1318 C CA . VAL A 1 86 ? 3.562 0.969 -48.252 1.00 16.76 86 VAL A CA 1
ATOM 1319 C C . VAL A 1 86 ? 4.626 0.175 -47.488 1.00 17.78 86 VAL A C 1
ATOM 1320 O O . VAL A 1 86 ? 4.465 -0.129 -46.303 1.00 18.26 86 VAL A O 1
ATOM 1333 N N . GLY A 1 87 ? 5.777 -0.100 -48.123 1.00 17.47 87 GLY A N 1
ATOM 1334 C CA . GLY A 1 87 ? 6.850 -0.760 -47.419 1.00 17.27 87 GLY A CA 1
ATOM 1335 C C . GLY A 1 87 ? 7.384 0.089 -46.271 1.00 17.46 87 GLY A C 1
ATOM 1336 O O . GLY A 1 87 ? 7.649 -0.392 -45.173 1.00 18.41 87 GLY A O 1
ATOM 1340 N N . VAL A 1 88 ? 7.573 1.419 -46.530 1.00 16.88 88 VAL A N 1
ATOM 1341 C CA . VAL A 1 88 ? 8.099 2.252 -45.458 1.00 16.78 88 VAL A CA 1
ATOM 1342 C C . VAL A 1 88 ? 7.153 2.276 -44.276 1.00 17.60 88 VAL A C 1
ATOM 1343 O O . VAL A 1 88 ? 7.556 2.169 -43.117 1.00 17.51 88 VAL A O 1
ATOM 1356 N N . ALA A 1 89 ? 5.859 2.422 -44.544 1.00 16.72 89 ALA A N 1
ATOM 1357 C CA . ALA A 1 89 ? 4.866 2.413 -43.473 1.00 16.41 89 ALA A CA 1
ATOM 1358 C C . ALA A 1 89 ? 4.929 1.154 -42.646 1.00 17.14 89 ALA A C 1
ATOM 1359 O O . ALA A 1 89 ? 4.836 1.207 -41.425 1.00 17.26 89 ALA A O 1
ATOM 1366 N N . ALA A 1 90 ? 5.125 -0.007 -43.286 1.00 17.03 90 ALA A N 1
ATOM 1367 C CA . ALA A 1 90 ? 5.218 -1.260 -42.537 1.00 17.06 90 ALA A CA 1
ATOM 1368 C C . ALA A 1 90 ? 6.399 -1.256 -41.597 1.00 18.52 90 ALA A C 1
ATOM 1369 O O . ALA A 1 90 ? 6.321 -1.742 -40.468 1.00 19.56 90 ALA A O 1
ATOM 1376 N N . GLY A 1 91 ? 7.503 -0.650 -42.036 1.00 17.19 91 GLY A N 1
ATOM 1377 C CA . GLY A 1 91 ? 8.637 -0.489 -41.146 1.00 17.22 91 GLY A CA 1
ATOM 1378 C C . GLY A 1 91 ? 8.339 0.348 -39.927 1.00 18.36 91 GLY A C 1
ATOM 1379 O O . GLY A 1 91 ? 8.723 0.021 -38.807 1.00 18.62 91 GLY A O 1
ATOM 1383 N N . VAL A 1 92 ? 7.654 1.454 -40.143 1.00 17.11 92 VAL A N 1
ATOM 1384 C CA . VAL A 1 92 ? 7.263 2.354 -39.062 1.00 16.18 92 VAL A CA 1
ATOM 1385 C C . VAL A 1 92 ? 6.363 1.656 -38.058 1.00 16.73 92 VAL A C 1
ATOM 1386 O O . VAL A 1 92 ? 6.467 1.874 -36.846 1.00 17.63 92 VAL A O 1
ATOM 1399 N N . LEU A 1 93 ? 5.494 0.775 -38.525 1.00 16.74 93 LEU A N 1
ATOM 1400 C CA . LEU A 1 93 ? 4.655 0.013 -37.612 1.00 16.70 93 LEU A CA 1
ATOM 1401 C C . LEU A 1 93 ? 5.456 -0.787 -36.642 1.00 18.14 93 LEU A C 1
ATOM 1402 O O . LEU A 1 93 ? 4.990 -1.017 -35.539 1.00 18.16 93 LEU A O 1
ATOM 1418 N N . ALA A 1 94 ? 6.646 -1.249 -37.022 1.00 16.98 94 ALA A N 1
ATOM 1419 C CA . ALA A 1 94 ? 7.433 -2.101 -36.132 1.00 17.50 94 ALA A CA 1
ATOM 1420 C C . ALA A 1 94 ? 8.048 -1.365 -34.971 1.00 19.62 94 ALA A C 1
ATOM 1421 O O . ALA A 1 94 ? 8.569 -2.020 -34.062 1.00 19.47 94 ALA A O 1
ATOM 1428 N N . PHE A 1 95 ? 8.007 -0.020 -34.952 1.00 17.98 95 PHE A N 1
ATOM 1429 C CA . PHE A 1 95 ? 8.605 0.757 -33.856 1.00 18.15 95 PHE A CA 1
ATOM 1430 C C . PHE A 1 95 ? 7.712 0.757 -32.614 1.00 20.46 95 PHE A C 1
ATOM 1431 O O . PHE A 1 95 ? 7.166 1.824 -32.216 1.00 20.39 95 PHE A O 1
ATOM 1448 N N . GLY A 1 96 ? 7.584 -0.392 -32.001 1.00 19.20 96 GLY A N 1
ATOM 1449 C CA . GLY A 1 96 ? 6.755 -0.577 -30.839 1.00 18.72 96 GLY A CA 1
ATOM 1450 C C . GLY A 1 96 ? 7.499 -0.434 -29.543 1.00 20.33 96 GLY A C 1
ATOM 1451 O O . GLY A 1 96 ? 8.552 0.216 -29.482 1.00 21.19 96 GLY A O 1
ATOM 1455 N N . SER A 1 97 ? 6.937 -1.037 -28.503 1.00 20.89 97 SER A N 1
ATOM 1456 C CA . SER A 1 97 ? 7.509 -0.949 -27.167 1.00 22.96 97 SER A CA 1
ATOM 1457 C C . SER A 1 97 ? 8.934 -1.443 -27.049 1.00 26.65 97 SER A C 1
ATOM 1458 O O . SER A 1 97 ? 9.715 -0.890 -26.246 1.00 26.98 97 SER A O 1
ATOM 1465 N N . ALA A 1 98 ? 9.312 -2.420 -27.889 1.00 22.86 98 ALA A N 1
ATOM 1466 C CA . ALA A 1 98 ? 10.652 -2.995 -27.865 1.00 23.87 98 ALA A CA 1
ATOM 1467 C C . ALA A 1 98 ? 11.581 -2.420 -28.944 1.00 26.16 98 ALA A C 1
ATOM 1468 O O . ALA A 1 98 ? 12.739 -2.844 -29.072 1.00 26.88 98 ALA A O 1
ATOM 1475 N N . HIS A 1 99 ? 11.100 -1.463 -29.735 1.00 22.59 99 HIS A N 1
ATOM 1476 C CA . HIS A 1 99 ? 11.814 -0.911 -30.864 1.00 21.47 99 HIS A CA 1
ATOM 1477 C C . HIS A 1 99 ? 11.442 0.564 -31.038 1.00 23.08 99 HIS A C 1
ATOM 1478 O O . HIS A 1 99 ? 11.110 1.033 -32.121 1.00 22.26 99 HIS A O 1
ATOM 1491 N N . GLY A 1 100 ? 11.594 1.319 -29.950 1.00 24.05 100 GLY A N 1
ATOM 1492 C CA . GLY A 1 100 ? 11.339 2.769 -29.980 1.00 23.11 100 GLY A CA 1
ATOM 1493 C C . GLY A 1 100 ? 10.650 3.310 -28.755 1.00 27.05 100 GLY A C 1
ATOM 1494 O O . GLY A 1 100 ? 10.876 4.468 -28.369 1.00 24.69 100 GLY A O 1
ATOM 1498 N N . GLY A 1 101 ? 9.849 2.475 -28.106 1.00 23.50 101 GLY A N 1
ATOM 1499 C CA . GLY A 1 101 ? 9.159 2.890 -26.883 1.00 25.28 101 GLY A CA 1
ATOM 1500 C C . GLY A 1 101 ? 10.065 3.302 -25.752 1.00 26.49 101 GLY A C 1
ATOM 1501 O O . GLY A 1 101 ? 9.685 4.123 -24.916 1.00 26.40 101 GLY A O 1
ATOM 1505 N N . ALA A 1 102 ? 11.301 2.778 -25.721 1.00 25.53 102 ALA A N 1
ATOM 1506 C CA . ALA A 1 102 ? 12.236 3.162 -24.657 1.00 24.28 102 ALA A CA 1
ATOM 1507 C C . ALA A 1 102 ? 12.540 4.634 -24.703 1.00 24.90 102 ALA A C 1
ATOM 1508 O O . ALA A 1 102 ? 12.891 5.192 -23.684 1.00 25.82 102 ALA A O 1
ATOM 1515 N N . LEU A 1 103 ? 12.431 5.286 -25.872 1.00 23.20 103 LEU A N 1
ATOM 1516 C CA . LEU A 1 103 ? 12.661 6.751 -25.928 1.00 23.32 103 LEU A CA 1
ATOM 1517 C C . LEU A 1 103 ? 11.612 7.491 -25.125 1.00 25.87 103 LEU A C 1
ATOM 1518 O O . LEU A 1 103 ? 11.956 8.423 -24.408 1.00 24.77 103 LEU A O 1
ATOM 1534 N N . GLU A 1 104 ? 10.344 7.100 -25.249 1.00 24.15 104 GLU A N 1
ATOM 1535 C CA . GLU A 1 104 ? 9.281 7.697 -24.438 1.00 24.44 104 GLU A CA 1
ATOM 1536 C C . GLU A 1 104 ? 9.529 7.444 -22.954 1.00 25.85 104 GLU A C 1
ATOM 1537 O O . GLU A 1 104 ? 9.459 8.362 -22.135 1.00 25.86 104 GLU A O 1
ATOM 1549 N N . ASP A 1 105 ? 9.828 6.176 -22.609 1.00 24.75 105 ASP A N 1
ATOM 1550 C CA . ASP A 1 105 ? 10.017 5.799 -21.230 1.00 25.23 105 ASP A CA 1
ATOM 1551 C C . ASP A 1 105 ? 11.206 6.519 -20.600 1.00 25.77 105 ASP A C 1
ATOM 1552 O O . ASP A 1 105 ? 11.119 6.943 -19.454 1.00 27.02 105 ASP A O 1
ATOM 1561 N N . ALA A 1 106 ? 12.323 6.568 -21.312 1.00 23.45 106 ALA A N 1
ATOM 1562 C CA . ALA A 1 106 ? 13.531 7.225 -20.797 1.00 24.65 106 ALA A CA 1
ATOM 1563 C C . ALA A 1 106 ? 13.316 8.728 -20.672 1.00 26.22 106 ALA A C 1
ATOM 1564 O O . ALA A 1 106 ? 13.756 9.301 -19.679 1.00 26.37 106 ALA A O 1
ATOM 1571 N N . MET A 1 107 ? 12.587 9.362 -21.607 1.00 22.96 107 MET A N 1
ATOM 1572 C CA . MET A 1 107 ? 12.312 10.795 -21.447 1.00 22.65 107 MET A CA 1
ATOM 1573 C C . MET A 1 107 ? 11.469 11.039 -20.208 1.00 26.53 107 MET A C 1
ATOM 1574 O O . MET A 1 107 ? 11.714 11.993 -19.486 1.00 25.77 107 MET A O 1
ATOM 1588 N N . ARG A 1 108 ? 10.468 10.186 -19.946 1.00 25.31 108 ARG A N 1
ATOM 1589 C CA . ARG A 1 108 ? 9.630 10.382 -18.751 1.00 26.30 108 ARG A CA 1
ATOM 1590 C C . ARG A 1 108 ? 10.462 10.209 -17.486 1.00 28.66 108 ARG A C 1
ATOM 1591 O O . ARG A 1 108 ? 10.372 11.007 -16.555 1.00 30.33 108 ARG A O 1
ATOM 1608 N N . PHE A 1 109 ? 11.295 9.163 -17.461 1.00 27.35 109 PHE A N 1
ATOM 1609 C CA . PHE A 1 109 ? 12.150 8.879 -16.309 1.00 27.80 109 PHE A CA 1
ATOM 1610 C C . PHE A 1 109 ? 13.136 10.045 -16.034 1.00 30.46 109 PHE A C 1
ATOM 1611 O O . PHE A 1 109 ? 13.264 10.484 -14.889 1.00 30.56 109 PHE A O 1
ATOM 1628 N N . ILE A 1 110 ? 13.827 10.517 -17.072 1.00 26.66 110 ILE A N 1
ATOM 1629 C CA . ILE A 1 110 ? 14.781 11.600 -16.944 1.00 25.73 110 ILE A CA 1
ATOM 1630 C C . ILE A 1 110 ? 14.083 12.893 -16.516 1.00 30.01 110 ILE A C 1
ATOM 1631 O O . ILE A 1 110 ? 14.554 13.580 -15.599 1.00 30.16 110 ILE A O 1
ATOM 1647 N N . GLN A 1 111 ? 12.943 13.208 -17.131 1.00 27.37 111 GLN A N 1
ATOM 1648 C CA . GLN A 1 111 ? 12.239 14.442 -16.772 1.00 28.37 111 GLN A CA 1
ATOM 1649 C C . GLN A 1 111 ? 11.667 14.377 -15.377 1.00 31.89 111 GLN A C 1
ATOM 1650 O O . GLN A 1 111 ? 11.807 15.337 -14.621 1.00 32.60 111 GLN A O 1
ATOM 1662 N N . GLU A 1 112 ? 11.050 13.252 -15.020 1.00 30.37 112 GLU A N 1
ATOM 1663 C CA . GLU A 1 112 ? 10.502 13.121 -13.670 1.00 32.83 112 GLU A CA 1
ATOM 1664 C C . GLU A 1 112 ? 11.604 13.068 -12.623 1.00 37.79 112 GLU A C 1
ATOM 1665 O O . GLU A 1 112 ? 11.438 13.619 -11.534 1.00 38.67 112 GLU A O 1
ATOM 1677 N N . GLY A 1 113 ? 12.734 12.462 -12.969 1.00 34.67 113 GLY A N 1
ATOM 1678 C CA . GLY A 1 113 ? 13.899 12.383 -12.096 1.00 35.27 113 GLY A CA 1
ATOM 1679 C C . GLY A 1 113 ? 14.442 13.752 -11.773 1.00 39.16 113 GLY A C 1
ATOM 1680 O O . GLY A 1 113 ? 14.622 14.074 -10.600 1.00 39.11 113 GLY A O 1
ATOM 1684 N N . VAL A 1 114 ? 14.628 14.593 -12.795 1.00 35.25 114 VAL A N 1
ATOM 1685 C CA . VAL A 1 114 ? 15.126 15.957 -12.621 1.00 36.04 114 VAL A CA 1
ATOM 1686 C C . VAL A 1 114 ? 14.136 16.811 -11.822 1.00 40.53 114 VAL A C 1
ATOM 1687 O O . VAL A 1 114 ? 14.555 17.548 -10.930 1.00 41.55 114 VAL A O 1
ATOM 1700 N N . SER A 1 115 ? 12.844 16.738 -12.148 1.00 37.68 115 SER A N 1
ATOM 1701 C CA . SER A 1 115 ? 11.834 17.568 -11.460 1.00 40.72 115 SER A CA 1
ATOM 1702 C C . SER A 1 115 ? 11.544 17.128 -10.023 1.00 47.75 115 SER A C 1
ATOM 1703 O O . SER A 1 115 ? 11.124 17.961 -9.211 1.00 49.72 115 SER A O 1
ATOM 1710 N N . SER A 1 116 ? 11.790 15.853 -9.678 1.00 44.29 116 SER A N 1
ATOM 1711 C CA . SER A 1 116 ? 11.543 15.384 -8.317 1.00 46.09 116 SER A CA 1
ATOM 1712 C C . SER A 1 116 ? 12.481 16.023 -7.297 1.00 53.43 116 SER A C 1
ATOM 1713 O O . SER A 1 116 ? 12.118 16.125 -6.124 1.00 54.21 116 SER A O 1
ATOM 1720 N N . LYS A 1 117 ? 13.707 16.380 -7.734 1.00 51.10 117 LYS A N 1
ATOM 1721 C CA . LYS A 1 117 ? 14.769 16.904 -6.891 1.00 54.56 117 LYS A CA 1
ATOM 1722 C C . LYS A 1 117 ? 15.183 15.863 -5.819 1.00 61.52 117 LYS A C 1
ATOM 1723 O O . LYS A 1 117 ? 15.767 16.239 -4.806 1.00 62.62 117 LYS A O 1
ATOM 1742 N N . ARG A 1 118 ? 14.901 14.557 -6.052 1.00 56.89 118 ARG A N 1
ATOM 1743 C CA . ARG A 1 118 ? 15.293 13.495 -5.118 1.00 56.66 118 ARG A CA 1
ATOM 1744 C C . ARG A 1 118 ? 16.689 13.116 -5.555 1.00 55.75 118 ARG A C 1
ATOM 1745 O O . ARG A 1 118 ? 17.046 13.356 -6.707 1.00 53.55 118 ARG A O 1
ATOM 1762 N N . SER A 1 119 ? 17.479 12.535 -4.662 1.00 50.83 119 SER A N 1
ATOM 1763 C CA . SER A 1 119 ? 18.850 12.171 -5.008 1.00 48.62 119 SER A CA 1
ATOM 1764 C C . SER A 1 119 ? 18.866 11.038 -6.026 1.00 49.84 119 SER A C 1
ATOM 1765 O O . SER A 1 119 ? 17.977 10.186 -6.040 1.00 49.84 119 SER A O 1
ATOM 1772 N N . VAL A 1 120 ? 19.890 11.025 -6.858 1.00 46.50 120 VAL A N 1
ATOM 1773 C CA . VAL A 1 120 ? 20.074 9.964 -7.846 1.00 44.77 120 VAL A CA 1
ATOM 1774 C C . VAL A 1 120 ? 20.195 8.612 -7.110 1.00 48.04 120 VAL A C 1
ATOM 1775 O O . VAL A 1 120 ? 19.570 7.646 -7.525 1.00 46.68 120 VAL A O 1
ATOM 1788 N N . GLU A 1 121 ? 20.899 8.576 -5.949 1.00 47.52 121 GLU A N 1
ATOM 1789 C CA . GLU A 1 121 ? 21.017 7.358 -5.142 1.00 47.48 121 GLU A CA 1
ATOM 1790 C C . GLU A 1 121 ? 19.648 6.764 -4.795 1.00 51.28 121 GLU A C 1
ATOM 1791 O O . GLU A 1 121 ? 19.449 5.553 -4.922 1.00 51.26 121 GLU A O 1
ATOM 1803 N N . ASP A 1 122 ? 18.736 7.611 -4.306 1.00 48.53 122 ASP A N 1
ATOM 1804 C CA . ASP A 1 122 ? 17.403 7.198 -3.864 1.00 49.22 122 ASP A CA 1
ATOM 1805 C C . ASP A 1 122 ? 16.554 6.716 -5.008 1.00 51.26 122 ASP A C 1
ATOM 1806 O O . ASP A 1 122 ? 15.899 5.673 -4.881 1.00 50.84 122 ASP A O 1
ATOM 1815 N N . ILE A 1 123 ? 16.574 7.464 -6.132 1.00 45.57 123 ILE A N 1
ATOM 1816 C CA . ILE A 1 123 ? 15.829 7.103 -7.333 1.00 43.01 123 ILE A CA 1
ATOM 1817 C C . ILE A 1 123 ? 16.292 5.728 -7.827 1.00 45.29 123 ILE A C 1
ATOM 1818 O O . ILE A 1 123 ? 15.455 4.875 -8.078 1.00 46.72 123 ILE A O 1
ATOM 1834 N N . VAL A 1 124 ? 17.614 5.516 -7.973 1.00 42.72 124 VAL A N 1
ATOM 1835 C CA . VAL A 1 124 ? 18.154 4.233 -8.464 1.00 42.75 124 VAL A CA 1
ATOM 1836 C C . VAL A 1 124 ? 17.853 3.099 -7.458 1.00 49.67 124 VAL A C 1
ATOM 1837 O O . VAL A 1 124 ? 17.439 2.019 -7.877 1.00 49.76 124 VAL A O 1
ATOM 1850 N N . LYS A 1 125 ? 18.024 3.346 -6.163 1.00 50.23 125 LYS A N 1
ATOM 1851 C CA . LYS A 1 125 ? 17.723 2.327 -5.140 1.00 52.08 125 LYS A CA 1
ATOM 1852 C C . LYS A 1 125 ? 16.269 1.857 -5.257 1.00 57.84 125 LYS A C 1
ATOM 1853 O O . LYS A 1 125 ? 16.029 0.655 -5.341 1.00 58.94 125 LYS A O 1
ATOM 1872 N N . GLU A 1 126 ? 15.318 2.800 -5.365 1.00 54.85 126 GLU A N 1
ATOM 1873 C CA . GLU A 1 126 ? 13.894 2.480 -5.534 1.00 55.62 126 GLU A CA 1
ATOM 1874 C C . GLU A 1 126 ? 13.645 1.599 -6.777 1.00 58.01 126 GLU A C 1
ATOM 1875 O O . GLU A 1 126 ? 12.902 0.630 -6.676 1.00 58.12 126 GLU A O 1
ATOM 1887 N N . TYR A 1 127 ? 14.282 1.903 -7.934 1.00 52.84 127 TYR A N 1
ATOM 1888 C CA . TYR A 1 127 ? 14.096 1.084 -9.140 1.00 51.62 127 TYR A CA 1
ATOM 1889 C C . TYR A 1 127 ? 14.715 -0.283 -9.020 1.00 55.72 127 TYR A C 1
ATOM 1890 O O . TYR A 1 127 ? 14.093 -1.263 -9.421 1.00 55.75 127 TYR A O 1
ATOM 1907 N N . LEU A 1 128 ? 15.964 -0.355 -8.543 1.00 53.64 128 LEU A N 1
ATOM 1908 C CA . LEU A 1 128 ? 16.658 -1.642 -8.402 1.00 55.29 128 LEU A CA 1
ATOM 1909 C C . LEU A 1 128 ? 15.951 -2.545 -7.400 1.00 64.40 128 LEU A C 1
ATOM 1910 O O . LEU A 1 128 ? 15.890 -3.754 -7.626 1.00 66.22 128 LEU A O 1
ATOM 1926 N N . GLU A 1 129 ? 15.391 -1.962 -6.324 1.00 62.96 129 GLU A N 1
ATOM 1927 C CA . GLU A 1 129 ? 14.668 -2.718 -5.290 1.00 65.51 129 GLU A CA 1
ATOM 1928 C C . GLU A 1 129 ? 13.410 -3.400 -5.826 1.00 70.28 129 GLU A C 1
ATOM 1929 O O . GLU A 1 129 ? 13.146 -4.546 -5.464 1.00 72.97 129 GLU A O 1
ATOM 1941 N N . THR A 1 130 ? 12.631 -2.697 -6.661 1.00 80.58 130 THR A N 1
ATOM 1942 C CA . THR A 1 130 ? 11.380 -3.218 -7.223 1.00 79.87 130 THR A CA 1
ATOM 1943 C C . THR A 1 130 ? 11.576 -4.021 -8.534 1.00 79.96 130 THR A C 1
ATOM 1944 O O . THR A 1 130 ? 10.581 -4.426 -9.140 1.00 79.49 130 THR A O 1
ATOM 1954 N N . LYS A 1 131 ? 12.843 -4.272 -8.959 1.00 73.69 131 LYS A N 1
ATOM 1955 C CA . LYS A 1 131 ? 13.196 -5.068 -10.143 1.00 72.39 131 LYS A CA 1
ATOM 1956 C C . LYS A 1 131 ? 12.523 -4.554 -11.434 1.00 72.36 131 LYS A C 1
ATOM 1957 O O . LYS A 1 131 ? 12.268 -5.331 -12.358 1.00 72.63 131 LYS A O 1
ATOM 1976 N N . LYS A 1 132 ? 12.279 -3.232 -11.499 1.00 64.23 132 LYS A N 1
ATOM 1977 C CA . LYS A 1 132 ? 11.664 -2.589 -12.657 1.00 61.52 132 LYS A CA 1
ATOM 1978 C C . LYS A 1 132 ? 12.815 -2.139 -13.553 1.00 58.67 132 LYS A C 1
ATOM 1979 O O . LYS A 1 132 ? 13.768 -1.565 -13.026 1.00 56.23 132 LYS A O 1
ATOM 1998 N N . PRO 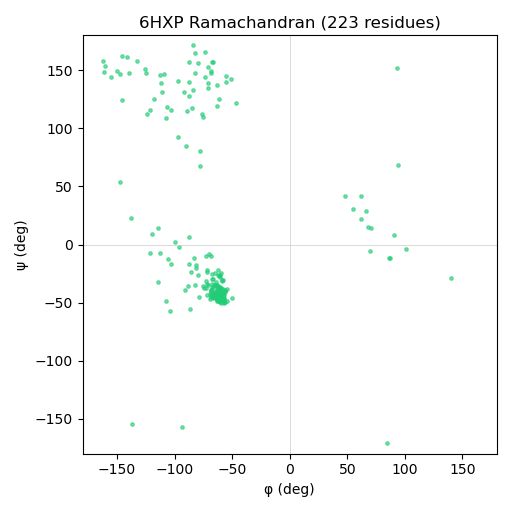A 1 133 ? 12.807 -2.411 -14.872 1.00 53.25 133 PRO A N 1
ATOM 1999 C CA . PRO A 1 133 ? 13.925 -1.943 -15.707 1.00 49.27 133 PRO A CA 1
ATOM 2000 C C . PRO A 1 133 ? 14.029 -0.419 -15.746 1.00 45.73 133 PRO A C 1
ATOM 2001 O O . PRO A 1 133 ? 13.019 0.258 -15.812 1.00 45.31 133 PRO A O 1
ATOM 2012 N N . ILE A 1 134 ? 15.234 0.121 -15.643 1.00 37.68 134 ILE A N 1
ATOM 2013 C CA . ILE A 1 134 ? 15.444 1.562 -15.728 1.00 34.33 134 ILE A CA 1
ATOM 2014 C C . ILE A 1 134 ? 15.545 1.882 -17.216 1.00 35.30 134 ILE A C 1
ATOM 2015 O O . ILE A 1 134 ? 16.464 1.398 -17.882 1.00 33.56 134 ILE A O 1
ATOM 2031 N N . PRO A 1 135 ? 14.630 2.692 -17.783 1.00 31.14 135 PRO A N 1
ATOM 2032 C CA . PRO A 1 135 ? 14.664 2.904 -19.235 1.00 29.65 135 PRO A CA 1
ATOM 2033 C C . PRO A 1 135 ? 15.822 3.733 -19.721 1.00 30.48 135 PRO A C 1
ATOM 2034 O O . PRO A 1 135 ? 16.164 4.746 -19.101 1.00 31.18 135 PRO A O 1
ATOM 2045 N N . GLY A 1 136 ? 16.405 3.312 -20.840 1.00 28.24 136 GLY A N 1
ATOM 2046 C CA . GLY A 1 136 ? 17.536 4.002 -21.447 1.00 27.43 136 GLY A CA 1
ATOM 2047 C C . GLY A 1 136 ? 18.898 3.528 -20.973 1.00 28.70 136 GLY A C 1
ATOM 2048 O O . GLY A 1 136 ? 19.900 4.138 -21.359 1.00 28.13 136 GLY A O 1
ATOM 2052 N N . TYR A 1 137 ? 18.959 2.415 -20.186 1.00 29.32 137 TYR A N 1
ATOM 2053 C CA . TYR A 1 137 ? 20.202 1.889 -19.657 1.00 30.68 137 TYR A CA 1
ATOM 2054 C C . TYR A 1 137 ? 20.386 0.436 -20.038 1.00 35.65 137 TYR A C 1
ATOM 2055 O O . TYR A 1 137 ? 19.416 -0.329 -20.110 1.00 35.02 137 TYR A O 1
ATOM 2072 N N . GLY A 1 138 ? 21.650 0.076 -20.224 1.00 35.01 138 GLY A N 1
ATOM 2073 C CA . GLY A 1 138 ? 22.073 -1.264 -20.574 1.00 36.36 138 GLY A CA 1
ATOM 2074 C C . GLY A 1 138 ? 22.236 -1.527 -22.055 1.00 39.17 138 GLY A C 1
ATOM 2075 O O . GLY A 1 138 ? 21.548 -0.945 -22.885 1.00 37.92 138 GLY A O 1
ATOM 2079 N N . HIS A 1 139 ? 23.129 -2.474 -22.389 1.00 41.18 139 HIS A N 1
ATOM 2080 C CA . HIS A 1 139 ? 23.386 -2.869 -23.774 1.00 40.49 139 HIS A CA 1
ATOM 2081 C C . HIS A 1 139 ? 23.928 -4.289 -23.780 1.00 47.43 139 HIS A C 1
ATOM 2082 O O . HIS A 1 139 ? 24.652 -4.651 -22.864 1.00 46.34 139 HIS A O 1
ATOM 2095 N N . ARG A 1 140 ? 23.573 -5.084 -24.791 1.00 47.52 140 ARG A N 1
ATOM 2096 C CA . ARG A 1 140 ? 24.038 -6.481 -24.880 1.00 51.02 140 ARG A CA 1
ATOM 2097 C C . ARG A 1 140 ? 25.562 -6.608 -24.999 1.00 55.27 140 ARG A C 1
ATOM 2098 O O . ARG A 1 140 ? 26.136 -7.581 -24.502 1.00 57.40 140 ARG A O 1
ATOM 2115 N N . TYR A 1 141 ? 26.205 -5.674 -25.700 1.00 49.27 141 TYR A N 1
ATOM 2116 C CA . TYR A 1 141 ? 27.653 -5.680 -25.938 1.00 51.29 141 TYR A CA 1
ATOM 2117 C C . TYR A 1 141 ? 28.416 -4.619 -25.149 1.00 51.75 141 TYR A C 1
ATOM 2118 O O . TYR A 1 141 ? 29.457 -4.916 -24.585 1.00 54.02 141 TYR A O 1
ATOM 2135 N N . TYR A 1 142 ? 27.959 -3.362 -25.179 1.00 44.43 142 TYR A N 1
ATOM 2136 C CA . TYR A 1 142 ? 28.682 -2.278 -24.517 1.00 43.24 142 TYR A CA 1
ATOM 2137 C C . TYR A 1 142 ? 28.488 -2.302 -23.014 1.00 48.47 142 TYR A C 1
ATOM 2138 O O . TYR A 1 142 ? 27.387 -2.074 -22.530 1.00 45.04 142 TYR A O 1
ATOM 2155 N N . LYS A 1 143 ? 29.562 -2.601 -22.282 1.00 49.92 143 LYS A N 1
ATOM 2156 C CA . LYS A 1 143 ? 29.541 -2.675 -20.819 1.00 51.81 143 LYS A CA 1
ATOM 2157 C C . LYS A 1 143 ? 30.357 -1.568 -20.169 1.00 56.72 143 LYS A C 1
ATOM 2158 O O . LYS A 1 143 ? 30.398 -1.535 -18.946 1.00 60.91 143 LYS A O 1
ATOM 2177 N N . ASP A 1 144 ? 31.104 -0.770 -20.947 1.00 48.25 144 ASP A N 1
ATOM 2178 C CA . ASP A 1 144 ? 31.916 0.357 -20.443 1.00 49.33 144 ASP A CA 1
ATOM 2179 C C . ASP A 1 144 ? 31.181 1.641 -20.766 1.00 50.54 144 ASP A C 1
ATOM 2180 O O . ASP A 1 144 ? 30.883 2.454 -19.888 1.00 50.66 144 ASP A O 1
ATOM 2189 N N . PHE A 1 145 ? 30.903 1.837 -22.048 1.00 42.87 145 PHE A N 1
ATOM 2190 C CA . PHE A 1 145 ? 30.139 2.995 -22.508 1.00 38.10 145 PHE A CA 1
ATOM 2191 C C . PHE A 1 145 ? 29.587 2.693 -23.869 1.00 37.84 145 PHE A C 1
ATOM 2192 O O . PHE A 1 145 ? 30.148 1.865 -24.593 1.00 38.97 145 PHE A O 1
ATOM 2209 N N . ASP A 1 146 ? 28.470 3.343 -24.201 1.00 32.28 146 ASP A N 1
ATOM 2210 C CA . ASP A 1 146 ? 27.854 3.227 -25.520 1.00 29.48 146 ASP A CA 1
ATOM 2211 C C . ASP A 1 146 ? 28.513 4.329 -26.363 1.00 30.33 146 ASP A C 1
ATOM 2212 O O . ASP A 1 146 ? 28.348 5.496 -26.047 1.00 27.60 146 ASP A O 1
ATOM 2221 N N . PRO A 1 147 ? 29.290 3.989 -27.405 1.00 30.01 147 PRO A N 1
ATOM 2222 C CA . PRO A 1 147 ? 29.982 5.045 -28.168 1.00 28.84 147 PRO A CA 1
ATOM 2223 C C . PRO A 1 147 ? 29.036 6.056 -28.808 1.00 28.00 147 PRO A C 1
ATOM 2224 O O . PRO A 1 147 ? 29.400 7.198 -29.024 1.00 26.44 147 PRO A O 1
ATOM 2235 N N . ARG A 1 148 ? 27.803 5.649 -29.060 1.00 25.81 148 ARG A N 1
ATOM 2236 C CA . ARG A 1 148 ? 26.829 6.540 -29.668 1.00 23.02 148 ARG A CA 1
ATOM 2237 C C . ARG A 1 148 ? 26.369 7.595 -28.659 1.00 24.46 148 ARG A C 1
ATOM 2238 O O . ARG A 1 148 ? 26.181 8.768 -29.000 1.00 24.95 148 ARG A O 1
ATOM 2255 N N . THR A 1 149 ? 26.238 7.176 -27.394 1.00 24.01 149 THR A N 1
ATOM 2256 C CA . THR A 1 149 ? 25.940 8.103 -26.322 1.00 22.80 149 THR A CA 1
ATOM 2257 C C . THR A 1 149 ? 27.130 9.046 -26.116 1.00 26.05 149 THR A C 1
ATOM 2258 O O . THR A 1 149 ? 26.927 10.252 -25.991 1.00 25.73 149 THR A O 1
ATOM 2268 N N . LYS A 1 150 ? 28.349 8.497 -26.069 1.00 25.76 150 LYS A N 1
ATOM 2269 C CA . LYS A 1 150 ? 29.551 9.307 -25.856 1.00 26.58 150 LYS A CA 1
ATOM 2270 C C . LYS A 1 150 ? 29.665 10.366 -26.948 1.00 28.06 150 LYS A C 1
ATOM 2271 O O . LYS A 1 150 ? 29.958 11.511 -26.643 1.00 27.93 150 LYS A O 1
ATOM 2290 N N . ARG A 1 151 ? 29.401 10.013 -28.195 1.00 26.10 151 ARG A N 1
ATOM 2291 C CA . ARG A 1 151 ? 29.522 10.982 -29.275 1.00 24.41 151 ARG A CA 1
ATOM 2292 C C . ARG A 1 151 ? 28.526 12.139 -29.079 1.00 25.86 151 ARG A C 1
ATOM 2293 O O . ARG A 1 151 ? 28.893 13.316 -29.208 1.00 26.54 151 ARG A O 1
ATOM 2310 N N . LEU A 1 152 ? 27.274 11.791 -28.783 1.00 23.44 152 LEU A N 1
ATOM 2311 C CA . LEU A 1 152 ? 26.232 12.800 -28.586 1.00 21.50 152 LEU A CA 1
ATOM 2312 C C . LEU A 1 152 ? 26.537 13.704 -27.371 1.00 25.68 152 LEU A C 1
ATOM 2313 O O . LEU A 1 152 ? 26.343 14.923 -27.445 1.00 24.82 152 LEU A O 1
ATOM 2329 N N . MET A 1 153 ? 26.994 13.113 -26.280 1.00 24.43 153 MET A N 1
ATOM 2330 C CA . MET A 1 153 ? 27.301 13.865 -25.073 1.00 25.17 153 MET A CA 1
ATOM 2331 C C . MET A 1 153 ? 28.537 14.716 -25.269 1.00 28.45 153 MET A C 1
ATOM 2332 O O . MET A 1 153 ? 28.604 15.827 -24.743 1.00 29.34 153 MET A O 1
ATOM 2346 N N . ASP A 1 154 ? 29.521 14.230 -26.035 1.00 27.32 154 ASP A N 1
ATOM 2347 C CA . ASP A 1 154 ? 30.716 15.041 -26.312 1.00 28.01 154 ASP A CA 1
ATOM 2348 C C . ASP A 1 154 ? 30.304 16.267 -27.091 1.00 29.20 154 ASP A C 1
ATOM 2349 O O . ASP A 1 154 ? 30.797 17.360 -26.809 1.00 30.79 154 ASP A O 1
ATOM 2358 N N . ILE A 1 155 ? 29.430 16.095 -28.076 1.00 26.52 155 ILE A N 1
ATOM 2359 C CA . ILE A 1 155 ? 28.932 17.248 -28.865 1.00 25.66 155 ILE A CA 1
ATOM 2360 C C . ILE A 1 155 ? 28.162 18.203 -27.950 1.00 28.96 155 ILE A C 1
ATOM 2361 O O . ILE A 1 155 ? 28.401 19.424 -27.971 1.00 29.28 155 ILE A O 1
ATOM 2377 N N . ALA A 1 156 ? 27.265 17.652 -27.118 1.00 26.55 156 ALA A N 1
ATOM 2378 C CA . ALA A 1 156 ? 26.490 18.489 -26.186 1.00 25.28 156 ALA A CA 1
ATOM 2379 C C . ALA A 1 156 ? 27.436 19.303 -25.280 1.00 27.96 156 ALA A C 1
ATOM 2380 O O . ALA A 1 156 ? 27.172 20.469 -25.035 1.00 28.81 156 ALA A O 1
ATOM 2387 N N A ARG A 1 157 ? 28.554 18.713 -24.825 0.50 27.87 157 ARG A N 1
ATOM 2388 N N B ARG A 1 157 ? 28.517 18.688 -24.792 0.50 27.78 157 ARG A N 1
ATOM 2389 C CA A ARG A 1 157 ? 29.497 19.439 -23.971 0.50 29.82 157 ARG A CA 1
ATOM 2390 C CA B ARG A 1 157 ? 29.444 19.384 -23.908 0.50 29.52 157 ARG A CA 1
ATOM 2391 C C A ARG A 1 157 ? 30.275 20.498 -24.762 0.50 34.19 157 ARG A C 1
ATOM 2392 C C B ARG A 1 157 ? 30.201 20.495 -24.633 0.50 33.89 157 ARG A C 1
ATOM 2393 O O A ARG A 1 157 ? 30.444 21.622 -24.273 0.50 33.71 157 ARG A O 1
ATOM 2394 O O B ARG A 1 157 ? 30.251 21.619 -24.124 0.50 34.38 157 ARG A O 1
ATOM 2427 N N A VAL A 1 158 ? 30.746 20.171 -25.982 0.50 31.46 158 VAL A N 1
ATOM 2428 N N B VAL A 1 158 ? 30.775 20.219 -25.819 0.50 30.34 158 VAL A N 1
ATOM 2429 C CA A VAL A 1 158 ? 31.507 21.152 -26.792 0.50 33.27 158 VAL A CA 1
ATOM 2430 C CA B VAL A 1 158 ? 31.542 21.264 -26.533 0.50 31.14 158 VAL A CA 1
ATOM 2431 C C A VAL A 1 158 ? 30.658 22.396 -27.087 0.50 35.55 158 VAL A C 1
ATOM 2432 C C B VAL A 1 158 ? 30.641 22.446 -26.966 0.50 34.30 158 VAL A C 1
ATOM 2433 O O A VAL A 1 158 ? 31.172 23.525 -27.102 0.50 36.64 158 VAL A O 1
ATOM 2434 O O B VAL A 1 158 ? 31.095 23.598 -26.930 0.50 35.00 158 VAL A O 1
ATOM 2459 N N . LEU A 1 159 ? 29.356 22.179 -27.291 1.00 30.27 159 LEU A N 1
ATOM 2460 C CA . LEU A 1 159 ? 28.415 23.243 -27.613 1.00 30.98 159 LEU A CA 1
ATOM 2461 C C . LEU A 1 159 ? 27.893 23.973 -26.413 1.00 33.67 159 LEU A C 1
ATOM 2462 O O . LEU A 1 159 ? 27.174 24.946 -26.605 1.00 34.71 159 LEU A O 1
ATOM 2478 N N . GLU A 1 160 ? 28.169 23.494 -25.179 1.00 31.13 160 GLU A N 1
ATOM 2479 C CA . GLU A 1 160 ? 27.656 24.080 -23.944 1.00 31.81 160 GLU A CA 1
ATOM 2480 C C . GLU A 1 160 ? 26.132 23.916 -23.874 1.00 31.86 160 GLU A C 1
ATOM 2481 O O . GLU A 1 160 ? 25.449 24.734 -23.273 1.00 33.64 160 GLU A O 1
ATOM 2493 N N . PHE A 1 161 ? 25.635 22.867 -24.505 1.00 28.33 161 PHE A N 1
ATOM 2494 C CA . PHE A 1 161 ? 24.237 22.473 -24.497 1.00 26.82 161 PHE A CA 1
ATOM 2495 C C . PHE A 1 161 ? 23.955 21.543 -23.316 1.00 29.19 161 PHE A C 1
ATOM 2496 O O . PHE A 1 161 ? 22.866 21.567 -22.750 1.00 29.05 161 PHE A O 1
ATOM 2513 N N . TYR A 1 162 ? 24.921 20.688 -22.982 1.00 28.05 162 TYR A N 1
ATOM 2514 C CA . TYR A 1 162 ? 24.831 19.744 -21.878 1.00 26.42 162 TYR A CA 1
ATOM 2515 C C . TYR A 1 162 ? 24.316 20.445 -20.632 1.00 29.52 162 TYR A C 1
ATOM 2516 O O . TYR A 1 162 ? 24.931 21.401 -20.161 1.00 32.40 162 TYR A O 1
ATOM 2533 N N . GLY A 1 163 ? 23.197 19.957 -20.105 1.00 27.26 163 GLY A N 1
ATOM 2534 C CA . GLY A 1 163 ? 22.568 20.563 -18.945 1.00 29.33 163 GLY A CA 1
ATOM 2535 C C . GLY A 1 163 ? 22.083 19.562 -17.928 1.00 32.12 163 GLY A C 1
ATOM 2536 O O . GLY A 1 163 ? 22.602 18.449 -17.843 1.00 30.79 163 GLY A O 1
ATOM 2540 N N . GLU A 1 164 ? 21.086 19.967 -17.169 1.00 30.49 164 GLU A N 1
ATOM 2541 C CA . GLU A 1 164 ? 20.575 19.192 -16.033 1.00 29.86 164 GLU A CA 1
ATOM 2542 C C . GLU A 1 164 ? 20.053 17.812 -16.413 1.00 30.51 164 GLU A C 1
ATOM 2543 O O . GLU A 1 164 ? 20.269 16.858 -15.671 1.00 30.73 164 GLU A O 1
ATOM 2555 N N . HIS A 1 165 ? 19.390 17.703 -17.581 1.00 28.15 165 HIS A N 1
ATOM 2556 C CA . HIS A 1 165 ? 18.876 16.412 -18.036 1.00 26.08 165 HIS A CA 1
ATOM 2557 C C . HIS A 1 165 ? 19.984 15.461 -18.485 1.00 28.16 165 HIS A C 1
ATOM 2558 O O . HIS A 1 165 ? 19.959 14.279 -18.153 1.00 27.60 165 HIS A O 1
ATOM 2571 N N . CYS A 1 166 ? 20.957 15.976 -19.232 1.00 25.71 166 CYS A N 1
ATOM 2572 C CA . CYS A 1 166 ? 22.117 15.174 -19.645 1.00 26.36 166 CYS A CA 1
ATOM 2573 C C . CYS A 1 166 ? 22.877 14.700 -18.405 1.00 30.07 166 CYS A C 1
ATOM 2574 O O . CYS A 1 166 ? 23.270 13.525 -18.311 1.00 29.85 166 CYS A O 1
ATOM 2581 N N . LYS A 1 167 ? 23.098 15.618 -17.440 1.00 28.15 167 LYS A N 1
ATOM 2582 C CA . LYS A 1 167 ? 23.825 15.300 -16.195 1.00 29.70 167 LYS A CA 1
ATOM 2583 C C . LYS A 1 167 ? 23.120 14.220 -15.407 1.00 32.20 167 LYS A C 1
ATOM 2584 O O . LYS A 1 167 ? 23.764 13.264 -14.960 1.00 32.51 167 LYS A O 1
ATOM 2603 N N . PHE A 1 168 ? 21.801 14.367 -15.231 1.00 30.83 168 PHE A N 1
ATOM 2604 C CA . PHE A 1 168 ? 20.981 13.373 -14.534 1.00 29.92 168 PHE A CA 1
ATOM 2605 C C . PHE A 1 168 ? 21.112 12.010 -15.202 1.00 31.59 168 PHE A C 1
ATOM 2606 O O . PHE A 1 168 ? 21.387 11.027 -14.532 1.00 32.46 168 PHE A O 1
ATOM 2623 N N . ALA A 1 169 ? 20.951 11.960 -16.525 1.00 27.84 169 ALA A N 1
ATOM 2624 C CA . ALA A 1 169 ? 21.037 10.679 -17.237 1.00 27.32 169 ALA A CA 1
ATOM 2625 C C . ALA A 1 169 ? 22.393 9.998 -17.034 1.00 31.13 169 ALA A C 1
ATOM 2626 O O . ALA A 1 169 ? 22.458 8.789 -16.808 1.00 32.32 169 ALA A O 1
ATOM 2633 N N . GLU A 1 170 ? 23.480 10.763 -17.065 1.00 29.71 170 GLU A N 1
ATOM 2634 C CA . GLU A 1 170 ? 24.820 10.173 -16.840 1.00 30.01 170 GLU A CA 1
ATOM 2635 C C . GLU A 1 170 ? 25.056 9.852 -15.392 1.00 35.38 170 GLU A C 1
ATOM 2636 O O . GLU A 1 170 ? 25.693 8.831 -15.080 1.00 36.26 170 GLU A O 1
ATOM 2648 N N . ASP A 1 171 ? 24.543 10.689 -14.467 1.00 33.10 171 ASP A N 1
ATOM 2649 C CA . ASP A 1 171 ? 24.686 10.400 -13.039 1.00 33.99 171 ASP A CA 1
ATOM 2650 C C . ASP A 1 171 ? 23.988 9.088 -12.693 1.00 37.62 171 ASP A C 1
ATOM 2651 O O . ASP A 1 171 ? 24.507 8.330 -11.881 1.00 39.16 171 ASP A O 1
ATOM 2660 N N . VAL A 1 172 ? 22.833 8.811 -13.300 1.00 32.63 172 VAL A N 1
ATOM 2661 C CA . VAL A 1 172 ? 22.106 7.559 -13.052 1.00 31.99 172 VAL A CA 1
ATOM 2662 C C . VAL A 1 172 ? 22.938 6.355 -13.510 1.00 37.26 172 VAL A C 1
ATOM 2663 O O . VAL A 1 172 ? 22.991 5.367 -12.776 1.00 38.51 172 VAL A O 1
ATOM 2676 N N . ALA A 1 173 ? 23.615 6.427 -14.672 1.00 34.18 173 ALA A N 1
ATOM 2677 C CA . ALA A 1 173 ? 24.432 5.286 -15.116 1.00 35.03 173 ALA A CA 1
ATOM 2678 C C . ALA A 1 173 ? 25.538 4.996 -14.104 1.00 40.36 173 ALA A C 1
ATOM 2679 O O . ALA A 1 173 ? 25.778 3.839 -13.741 1.00 41.17 173 ALA A O 1
ATOM 2686 N N . GLU A 1 174 ? 26.198 6.054 -13.635 1.00 37.41 174 GLU A N 1
ATOM 2687 C CA . GLU A 1 174 ? 27.288 5.903 -12.665 1.00 38.20 174 GLU A CA 1
ATOM 2688 C C . GLU A 1 174 ? 26.762 5.287 -11.371 1.00 43.58 174 GLU A C 1
ATOM 2689 O O . GLU A 1 174 ? 27.398 4.373 -10.807 1.00 44.61 174 GLU A O 1
ATOM 2701 N N . GLU A 1 175 ? 25.592 5.754 -10.908 1.00 40.24 175 GLU A N 1
ATOM 2702 C CA . GLU A 1 175 ? 24.982 5.231 -9.680 1.00 40.94 175 GLU A CA 1
ATOM 2703 C C . GLU A 1 175 ? 24.514 3.779 -9.817 1.00 46.17 175 GLU A C 1
ATOM 2704 O O . GLU A 1 175 ? 24.619 3.018 -8.839 1.00 45.18 175 GLU A O 1
ATOM 2716 N N . ILE A 1 176 ? 23.989 3.383 -10.987 1.00 43.69 176 ILE A N 1
ATOM 2717 C CA . ILE A 1 176 ? 23.595 1.980 -11.189 1.00 44.48 176 ILE A CA 1
ATOM 2718 C C . ILE A 1 176 ? 24.848 1.107 -11.021 1.00 50.14 176 ILE A C 1
ATOM 2719 O O . ILE A 1 176 ? 24.801 0.094 -10.310 1.00 50.88 176 ILE A O 1
ATOM 2735 N N . GLY A 1 177 ? 25.960 1.536 -11.624 1.00 47.11 177 GLY A N 1
ATOM 2736 C CA . GLY A 1 177 ? 27.245 0.845 -11.520 1.00 48.77 177 GLY A CA 1
ATOM 2737 C C . GLY A 1 177 ? 27.724 0.702 -10.101 1.00 53.06 177 GLY A C 1
ATOM 2738 O O . GLY A 1 177 ? 28.211 -0.369 -9.714 1.00 52.01 177 GLY A O 1
ATOM 2742 N N A ARG A 1 178 ? 27.571 1.777 -9.321 0.53 49.72 178 ARG A N 1
ATOM 2743 N N B ARG A 1 178 ? 27.579 1.779 -9.297 0.47 49.17 178 ARG A N 1
ATOM 2744 C CA A ARG A 1 178 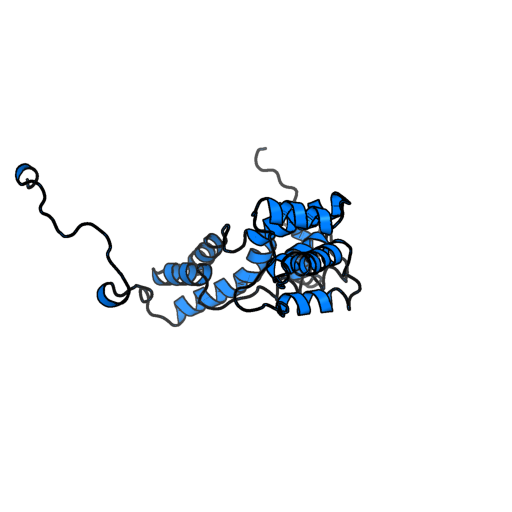? 27.954 1.837 -7.915 0.53 50.32 178 ARG A CA 1
ATOM 2745 C CA B ARG A 1 178 ? 27.982 1.770 -7.889 0.47 49.53 178 ARG A CA 1
ATOM 2746 C C A ARG A 1 178 ? 27.108 0.866 -7.075 0.53 54.88 178 ARG A C 1
ATOM 2747 C C B ARG A 1 178 ? 27.109 0.799 -7.095 0.47 54.39 178 ARG A C 1
ATOM 2748 O O A ARG A 1 178 ? 27.655 0.127 -6.252 0.53 55.93 178 ARG A O 1
ATOM 2749 O O B ARG A 1 178 ? 27.638 -0.006 -6.324 0.47 55.20 178 ARG A O 1
ATOM 2782 N N . GLN A 1 179 ? 25.785 0.855 -7.292 1.00 50.45 179 GLN A N 1
ATOM 2783 C CA . GLN A 1 179 ? 24.862 -0.017 -6.555 1.00 50.75 179 GLN A CA 1
ATOM 2784 C C . GLN A 1 179 ? 24.917 -1.484 -6.991 1.00 58.01 179 GLN A C 1
ATOM 2785 O O . GLN A 1 179 ? 24.844 -2.360 -6.131 1.00 58.06 179 GLN A O 1
ATOM 2797 N N . LYS A 1 180 ? 25.082 -1.767 -8.282 1.00 54.76 180 LYS A N 1
ATOM 2798 C CA . LYS A 1 180 ? 25.165 -3.162 -8.746 1.00 55.80 180 LYS A CA 1
ATOM 2799 C C . LYS A 1 180 ? 26.588 -3.775 -8.718 1.00 59.55 180 LYS A C 1
ATOM 2800 O O . LYS A 1 180 ? 26.710 -4.988 -8.867 1.00 60.46 180 LYS A O 1
ATOM 2819 N N . GLY A 1 181 ? 27.636 -2.951 -8.624 1.00 67.38 181 GLY A N 1
ATOM 2820 C CA . GLY A 1 181 ? 29.011 -3.426 -8.754 1.00 67.11 181 GLY A CA 1
ATOM 2821 C C . GLY A 1 181 ? 29.329 -3.894 -10.172 1.00 69.55 181 GLY A C 1
ATOM 2822 O O . GLY A 1 181 ? 30.339 -4.563 -10.397 1.00 70.10 181 GLY A O 1
ATOM 2826 N N . LYS A 1 182 ? 28.465 -3.530 -11.147 1.00 62.85 182 LYS A N 1
ATOM 2827 C CA . LYS A 1 182 ? 28.570 -3.897 -12.560 1.00 61.19 182 LYS A CA 1
ATOM 2828 C C . LYS A 1 182 ? 28.025 -2.707 -13.341 1.00 63.68 182 LYS A C 1
ATOM 2829 O O . LYS A 1 182 ? 26.885 -2.303 -13.110 1.00 59.32 182 LYS A O 1
ATOM 2848 N N . LYS A 1 183 ? 28.819 -2.165 -14.253 1.00 63.37 183 LYS A N 1
ATOM 2849 C CA . LYS A 1 183 ? 28.413 -0.991 -15.019 1.00 63.28 183 LYS A CA 1
ATOM 2850 C C . LYS A 1 183 ? 27.317 -1.312 -16.035 1.00 64.72 183 LYS A C 1
ATOM 2851 O O . LYS A 1 183 ? 27.381 -2.349 -16.695 1.00 66.49 183 LYS A O 1
ATOM 2870 N N . LEU A 1 184 ? 26.273 -0.452 -16.099 1.00 56.98 184 LEU A N 1
ATOM 2871 C CA . LEU A 1 184 ? 25.166 -0.525 -17.060 1.00 54.04 184 LEU A CA 1
ATOM 2872 C C . LEU A 1 184 ? 25.208 0.829 -17.796 1.00 52.07 184 LEU A C 1
ATOM 2873 O O . LEU A 1 184 ? 24.930 1.860 -17.194 1.00 52.72 184 LEU A O 1
ATOM 2889 N N . VAL A 1 185 ? 25.483 0.805 -19.083 1.00 40.17 185 VAL A N 1
ATOM 2890 C CA . VAL A 1 185 ? 25.687 2.047 -19.841 1.00 35.59 185 VAL A CA 1
ATOM 2891 C C . VAL A 1 185 ? 24.419 2.834 -20.053 1.00 34.91 185 VAL A C 1
ATOM 2892 O O . VAL A 1 185 ? 23.341 2.254 -20.214 1.00 35.67 185 VAL A O 1
ATOM 2905 N N . LEU A 1 186 ? 24.578 4.146 -20.206 1.00 31.19 186 LEU A N 1
ATOM 2906 C CA . LEU A 1 186 ? 23.512 5.013 -20.720 1.00 28.89 186 LEU A CA 1
ATOM 2907 C C . LEU A 1 186 ? 23.521 4.706 -22.226 1.00 29.93 186 LEU A C 1
ATOM 2908 O O . LEU A 1 186 ? 24.493 5.018 -22.905 1.00 28.69 186 LEU A O 1
ATOM 2924 N N . ASN A 1 187 ? 22.512 4.042 -22.730 1.00 26.80 187 ASN A N 1
ATOM 2925 C CA . ASN A 1 187 ? 22.477 3.646 -24.136 1.00 26.63 187 ASN A CA 1
ATOM 2926 C C . ASN A 1 187 ? 21.973 4.768 -25.000 1.00 27.60 187 ASN A C 1
ATOM 2927 O O . ASN A 1 187 ? 21.501 5.813 -24.504 1.00 25.99 187 ASN A O 1
ATOM 2936 N N . VAL A 1 188 ? 22.047 4.602 -26.327 1.00 26.52 188 VAL A N 1
ATOM 2937 C CA . VAL A 1 188 ? 21.678 5.675 -27.235 1.00 27.29 188 VAL A CA 1
ATOM 2938 C C . VAL A 1 188 ? 20.223 6.124 -27.084 1.00 26.92 188 VAL A C 1
ATOM 2939 O O . VAL A 1 188 ? 19.906 7.305 -27.269 1.00 25.89 188 VAL A O 1
ATOM 2952 N N . ASP A 1 189 ? 19.326 5.222 -26.646 1.00 26.52 189 ASP A N 1
ATOM 2953 C CA . ASP A 1 189 ? 17.932 5.641 -26.416 1.00 26.28 189 ASP A CA 1
ATOM 2954 C C . ASP A 1 189 ? 17.898 6.625 -25.236 1.00 26.59 189 ASP A C 1
ATOM 2955 O O . ASP A 1 189 ? 17.209 7.645 -25.296 1.00 25.16 189 ASP A O 1
ATOM 2964 N N . GLY A 1 190 ? 18.611 6.299 -24.164 1.00 24.66 190 GLY A N 1
ATOM 2965 C CA . GLY A 1 190 ? 18.675 7.189 -23.015 1.00 25.02 190 GLY A CA 1
ATOM 2966 C C . GLY A 1 190 ? 19.335 8.517 -23.381 1.00 24.98 190 GLY A C 1
ATOM 2967 O O . GLY A 1 190 ? 18.927 9.582 -22.910 1.00 24.52 190 GLY A O 1
ATOM 2971 N N . ALA A 1 191 ? 20.390 8.476 -24.227 1.00 24.39 191 ALA A N 1
ATOM 2972 C CA . ALA A 1 191 ? 21.111 9.701 -24.659 1.00 24.14 191 ALA A CA 1
ATOM 2973 C C . ALA A 1 191 ? 20.192 10.636 -25.461 1.00 24.44 191 ALA A C 1
ATOM 2974 O O . ALA A 1 191 ? 20.090 11.837 -25.157 1.00 24.32 191 ALA A O 1
ATOM 2981 N N . ILE A 1 192 ? 19.474 10.087 -26.437 1.00 23.13 192 ILE A N 1
ATOM 2982 C CA . ILE A 1 192 ? 18.530 10.899 -27.215 1.00 22.06 192 ILE A CA 1
ATOM 2983 C C . ILE A 1 192 ? 17.420 11.408 -26.320 1.00 22.46 192 ILE A C 1
ATOM 2984 O O . ILE A 1 192 ? 17.018 12.569 -26.396 1.00 22.51 192 ILE A O 1
ATOM 3000 N N . ALA A 1 193 ? 16.915 10.559 -25.421 1.00 21.33 193 ALA A N 1
ATOM 3001 C CA . ALA A 1 193 ? 15.901 10.996 -24.478 1.00 20.97 193 ALA A CA 1
ATOM 3002 C C . ALA A 1 193 ? 16.409 12.174 -23.615 1.00 22.67 193 ALA A C 1
ATOM 3003 O O . ALA A 1 193 ? 15.663 13.130 -23.391 1.00 23.43 193 ALA A O 1
ATOM 3010 N N . ALA A 1 194 ? 17.679 12.119 -23.137 1.00 22.72 194 ALA A N 1
ATOM 3011 C CA . ALA A 1 194 ? 18.216 13.192 -22.335 1.00 22.89 194 ALA A CA 1
ATOM 3012 C C . ALA A 1 194 ? 18.306 14.485 -23.134 1.00 22.75 194 ALA A C 1
ATOM 3013 O O . ALA A 1 194 ? 17.951 15.562 -22.645 1.00 24.12 194 ALA A O 1
ATOM 3020 N N . ILE A 1 195 ? 18.758 14.388 -24.374 1.00 22.11 195 ILE A N 1
ATOM 3021 C CA . ILE A 1 195 ? 18.950 15.571 -25.220 1.00 22.48 195 ILE A CA 1
ATOM 3022 C C . ILE A 1 195 ? 17.587 16.175 -25.574 1.00 23.68 195 ILE A C 1
ATOM 3023 O O . ILE A 1 195 ? 17.426 17.381 -25.496 1.00 23.31 195 ILE A O 1
ATOM 3039 N N . ALA A 1 196 ? 16.616 15.344 -25.957 1.00 21.78 196 ALA A N 1
ATOM 3040 C CA . ALA A 1 196 ? 15.293 15.857 -26.293 1.00 21.79 196 ALA A CA 1
ATOM 3041 C C . ALA A 1 196 ? 14.655 16.480 -25.044 1.00 23.59 196 ALA A C 1
ATOM 3042 O O . ALA A 1 196 ? 13.940 17.476 -25.141 1.00 23.77 196 ALA A O 1
ATOM 3049 N N . SER A 1 197 ? 14.922 15.919 -23.868 1.00 21.83 197 SER A N 1
ATOM 3050 C CA . SER A 1 197 ? 14.415 16.496 -22.617 1.00 23.16 197 SER A CA 1
ATOM 3051 C C . SER A 1 197 ? 15.066 17.818 -22.316 1.00 24.70 197 SER A C 1
ATOM 3052 O O . SER A 1 197 ? 14.398 18.756 -21.888 1.00 25.82 197 SER A O 1
ATOM 3059 N N . GLU A 1 198 ? 16.379 17.922 -22.587 1.00 23.79 198 GLU A N 1
ATOM 3060 C CA . GLU A 1 198 ? 17.125 19.176 -22.412 1.00 24.00 198 GLU A CA 1
ATOM 3061 C C . GLU A 1 198 ? 16.510 20.284 -23.272 1.00 26.98 198 GLU A C 1
ATOM 3062 O O . GLU A 1 198 ? 16.556 21.467 -22.871 1.00 28.51 198 GLU A O 1
ATOM 3074 N N A MET A 1 199 ? 15.988 19.925 -24.476 0.68 24.36 199 MET A N 1
ATOM 3075 N N B MET A 1 199 ? 15.948 19.951 -24.443 0.32 25.09 199 MET A N 1
ATOM 3076 C CA A MET A 1 199 ? 15.294 20.837 -25.406 0.68 23.32 199 MET A CA 1
ATOM 3077 C CA B MET A 1 199 ? 15.305 20.953 -25.296 0.32 25.16 199 MET A CA 1
ATOM 3078 C C A MET A 1 199 ? 13.868 21.189 -24.942 0.68 26.77 199 MET A C 1
ATOM 3079 C C B MET A 1 199 ? 13.871 21.246 -24.892 0.32 28.07 199 MET A C 1
ATOM 3080 O O A MET A 1 199 ? 13.214 21.985 -25.603 0.68 28.55 199 MET A O 1
ATOM 3081 O O B MET A 1 199 ? 13.239 22.102 -25.501 0.32 28.38 199 MET A O 1
ATOM 3108 N N . GLY A 1 200 ? 13.361 20.569 -23.870 1.00 24.65 200 GLY A N 1
ATOM 3109 C CA . GLY A 1 200 ? 12.024 20.834 -23.382 1.00 24.56 200 GLY A CA 1
ATOM 3110 C C . GLY A 1 200 ? 10.894 20.103 -24.089 1.00 25.88 200 GLY A C 1
ATOM 3111 O O . GLY A 1 200 ? 9.732 20.506 -23.946 1.00 26.59 200 GLY A O 1
ATOM 3115 N N . PHE A 1 201 ? 11.189 19.024 -24.834 1.00 22.23 201 PHE A N 1
ATOM 3116 C CA . PHE A 1 201 ? 10.147 18.266 -25.471 1.00 22.41 201 PHE A CA 1
ATOM 3117 C C . PHE A 1 201 ? 9.440 17.350 -24.496 1.00 26.90 201 PHE A C 1
ATOM 3118 O O . PHE A 1 201 ? 10.053 16.815 -23.574 1.00 26.69 201 PHE A O 1
ATOM 3135 N N A ASP A 1 202 ? 8.143 17.150 -24.725 0.48 24.75 202 ASP A N 1
ATOM 3136 N N B ASP A 1 202 ? 8.149 17.145 -24.734 0.52 25.22 202 ASP A N 1
ATOM 3137 C CA A ASP A 1 202 ? 7.324 16.258 -23.921 0.48 25.02 202 ASP A CA 1
ATOM 3138 C CA B ASP A 1 202 ? 7.317 16.236 -23.963 0.52 25.68 202 ASP A CA 1
ATOM 3139 C C A ASP A 1 202 ? 7.743 14.810 -24.188 0.48 26.37 202 ASP A C 1
ATOM 3140 C C B ASP A 1 202 ? 7.767 14.793 -24.202 0.52 26.10 202 ASP A C 1
ATOM 3141 O O A ASP A 1 202 ? 8.014 14.435 -25.337 0.48 24.44 202 ASP A O 1
ATOM 3142 O O B ASP A 1 202 ? 8.080 14.400 -25.340 0.52 23.41 202 ASP A O 1
ATOM 3159 N N . TRP A 1 203 ? 7.801 13.990 -23.133 1.00 26.81 203 TRP A N 1
ATOM 3160 C CA . TRP A 1 203 ? 8.182 12.561 -23.257 1.00 25.83 203 TRP A CA 1
ATOM 3161 C C . TRP A 1 203 ? 7.276 11.788 -24.227 1.00 25.82 203 TRP A C 1
ATOM 3162 O O . TRP A 1 203 ? 7.715 10.840 -24.881 1.00 24.59 203 TRP A O 1
ATOM 3183 N N . ARG A 1 204 ? 6.030 12.269 -24.411 1.00 25.39 204 ARG A N 1
ATOM 3184 C CA . ARG A 1 204 ? 5.106 11.617 -25.332 1.00 24.51 204 ARG A CA 1
ATOM 3185 C C . ARG A 1 204 ? 5.483 11.787 -26.792 1.00 25.92 204 ARG A C 1
ATOM 3186 O O . ARG A 1 204 ? 4.935 11.114 -27.667 1.00 26.59 204 ARG A O 1
ATOM 3203 N N . LEU A 1 205 ? 6.479 12.621 -27.077 1.00 23.46 205 LEU A N 1
ATOM 3204 C CA . LEU A 1 205 ? 6.986 12.802 -28.432 1.00 22.92 205 LEU A CA 1
ATOM 3205 C C . LEU A 1 205 ? 8.244 11.928 -28.714 1.00 23.57 205 LEU A C 1
ATOM 3206 O O . LEU A 1 205 ? 8.758 11.882 -29.829 1.00 23.09 205 LEU A O 1
ATOM 3222 N N . GLY A 1 206 ? 8.730 11.176 -27.723 1.00 22.27 206 GLY A N 1
ATOM 3223 C CA . GLY A 1 206 ? 9.989 10.456 -27.849 1.00 22.53 206 GLY A CA 1
ATOM 3224 C C . GLY A 1 206 ? 10.159 9.602 -29.079 1.00 22.87 206 GLY A C 1
ATOM 3225 O O . GLY A 1 206 ? 11.204 9.648 -29.731 1.00 23.61 206 GLY A O 1
ATOM 3229 N N . LYS A 1 207 ? 9.135 8.814 -29.415 1.00 22.81 207 LYS A N 1
ATOM 3230 C CA . LYS A 1 207 ? 9.248 7.957 -30.578 1.00 22.63 207 LYS A CA 1
ATOM 3231 C C . LYS A 1 207 ? 9.291 8.793 -31.849 1.00 21.39 207 LYS A C 1
ATOM 3232 O O . LYS A 1 207 ? 9.826 8.362 -32.866 1.00 21.75 207 LYS A O 1
ATOM 3251 N N . GLY A 1 208 ? 8.723 10.012 -31.835 1.00 20.85 208 GLY A N 1
ATOM 3252 C CA . GLY A 1 208 ? 8.743 10.864 -33.019 1.00 21.12 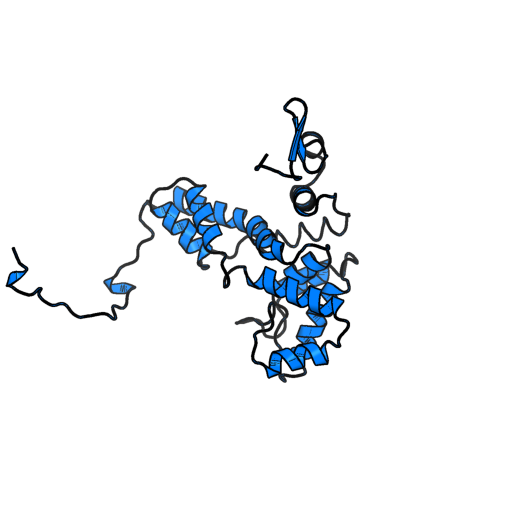208 GLY A CA 1
ATOM 3253 C C . GLY A 1 208 ? 10.111 11.141 -33.549 1.00 22.30 208 GLY A C 1
ATOM 3254 O O . GLY A 1 208 ? 10.321 11.179 -34.764 1.00 21.30 208 GLY A O 1
ATOM 3258 N N . PHE A 1 209 ? 11.079 11.361 -32.641 1.00 21.45 209 PHE A N 1
ATOM 3259 C CA . PHE A 1 209 ? 12.441 11.636 -33.080 1.00 21.90 209 PHE A CA 1
ATOM 3260 C C . PHE A 1 209 ? 13.039 10.439 -33.796 1.00 23.02 209 PHE A C 1
ATOM 3261 O O . PHE A 1 209 ? 13.737 10.593 -34.833 1.00 23.66 209 PHE A O 1
ATOM 3278 N N . PHE A 1 210 ? 12.782 9.259 -33.266 1.00 21.62 210 PHE A N 1
ATOM 3279 C CA . PHE A 1 210 ? 13.239 8.006 -33.862 1.00 20.78 210 PHE A CA 1
ATOM 3280 C C . PHE A 1 210 ? 12.616 7.756 -35.202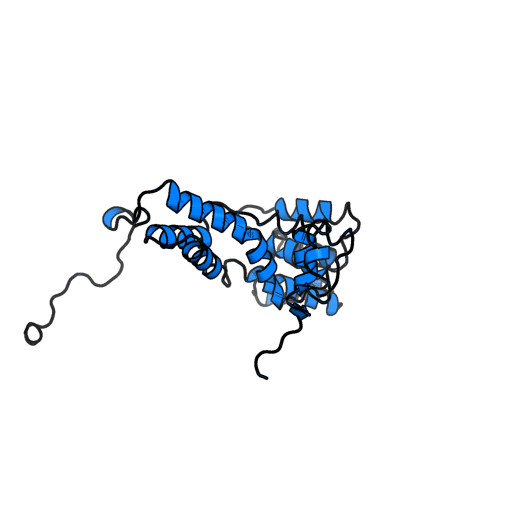 1.00 23.32 210 PHE A C 1
ATOM 3281 O O . PHE A 1 210 ? 13.319 7.489 -36.182 1.00 23.60 210 PHE A O 1
ATOM 3298 N N . ILE A 1 211 ? 11.318 8.001 -35.310 1.00 19.25 211 ILE A N 1
ATOM 3299 C CA . ILE A 1 211 ? 10.662 7.805 -36.594 1.00 18.88 211 ILE A CA 1
ATOM 3300 C C . ILE A 1 211 ? 11.211 8.724 -37.644 1.00 20.92 211 ILE A C 1
ATOM 3301 O O . ILE A 1 211 ? 11.516 8.323 -38.770 1.00 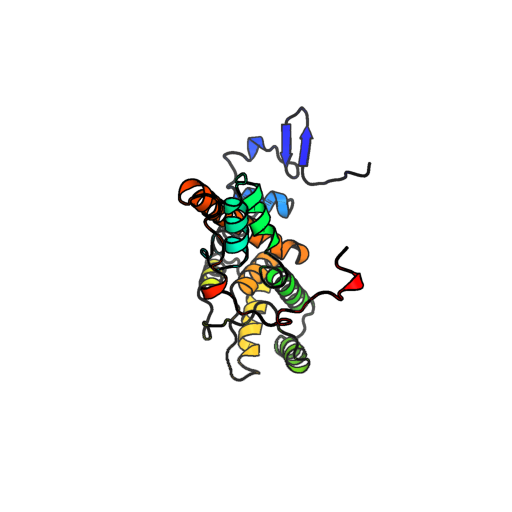20.81 211 ILE A O 1
ATOM 3317 N N . ILE A 1 212 ? 11.314 10.021 -37.327 1.00 18.51 212 ILE A N 1
ATOM 3318 C CA . ILE A 1 212 ? 11.783 10.992 -38.302 1.00 17.59 212 ILE A CA 1
ATOM 3319 C C . ILE A 1 212 ? 13.214 10.657 -38.757 1.00 20.27 212 ILE A C 1
ATOM 3320 O O . ILE A 1 212 ? 13.495 10.749 -39.947 1.00 20.55 212 ILE A O 1
ATOM 3336 N N . GLY A 1 213 ? 14.047 10.286 -37.818 1.00 19.66 213 GLY A N 1
ATOM 3337 C CA . GLY A 1 213 ? 15.442 9.970 -38.107 1.00 20.68 213 GLY A CA 1
ATOM 3338 C C . GLY A 1 213 ? 15.601 8.719 -38.913 1.00 21.89 213 GLY A C 1
ATOM 3339 O O . GLY A 1 213 ? 16.485 8.667 -39.769 1.00 21.91 213 GLY A O 1
ATOM 3343 N N . ARG A 1 214 ? 14.826 7.685 -38.613 1.00 19.62 214 ARG A N 1
ATOM 3344 C CA . ARG A 1 214 ? 15.000 6.357 -39.256 1.00 18.95 214 ARG A CA 1
ATOM 3345 C C . ARG A 1 214 ? 14.283 6.195 -40.587 1.00 19.88 214 ARG A C 1
ATOM 3346 O O . ARG A 1 214 ? 14.643 5.319 -41.396 1.00 19.23 214 ARG A O 1
ATOM 3363 N N . VAL A 1 215 ? 13.225 6.987 -40.843 1.00 17.80 215 VAL A N 1
ATOM 3364 C CA . VAL A 1 215 ? 12.500 6.833 -42.110 1.00 16.75 215 VAL A CA 1
ATOM 3365 C C . VAL A 1 215 ? 13.424 6.934 -43.329 1.00 18.19 215 VAL A C 1
ATOM 3366 O O . VAL A 1 215 ? 13.207 6.166 -44.267 1.00 18.66 215 VAL A O 1
ATOM 3379 N N . PRO A 1 216 ? 14.452 7.793 -43.385 1.00 18.24 216 PRO A N 1
ATOM 3380 C CA . PRO A 1 216 ? 15.339 7.755 -44.547 1.00 18.02 216 PRO A CA 1
ATOM 3381 C C . PRO A 1 216 ? 15.979 6.378 -44.745 1.00 18.59 216 PRO A C 1
ATOM 3382 O O . PRO A 1 216 ? 16.104 5.939 -45.873 1.00 19.24 216 PRO A O 1
ATOM 3393 N N . GLY A 1 217 ? 16.382 5.725 -43.674 1.00 17.29 217 GLY A N 1
ATOM 3394 C CA . GLY A 1 217 ? 16.921 4.374 -43.774 1.00 17.82 217 GLY A CA 1
ATOM 3395 C C . GLY A 1 217 ? 15.871 3.407 -44.310 1.00 18.15 217 GLY A C 1
ATOM 3396 O O . GLY A 1 217 ? 16.169 2.573 -45.180 1.00 18.49 217 GLY A O 1
ATOM 3400 N N . LEU A 1 218 ? 14.623 3.509 -43.816 1.00 17.29 218 LEU A N 1
ATOM 3401 C CA . LEU A 1 218 ? 13.572 2.633 -44.344 1.00 17.26 218 LEU A CA 1
ATOM 3402 C C . LEU A 1 218 ? 13.365 2.862 -45.832 1.00 17.80 218 LEU A C 1
ATOM 3403 O O . LEU A 1 218 ? 13.143 1.915 -46.588 1.00 17.93 218 LEU A O 1
ATOM 3419 N N . VAL A 1 219 ? 13.351 4.139 -46.255 1.00 16.82 219 VAL A N 1
ATOM 3420 C CA . VAL A 1 219 ? 13.215 4.418 -47.682 1.00 16.44 219 VAL A CA 1
ATOM 3421 C C . VAL A 1 219 ? 14.326 3.742 -48.457 1.00 17.33 219 VAL A C 1
ATOM 3422 O O . VAL A 1 219 ? 14.086 3.118 -49.507 1.00 18.67 219 VAL A O 1
ATOM 3435 N N . ALA A 1 220 ? 15.578 3.882 -47.960 1.00 17.54 220 ALA A N 1
ATOM 3436 C CA . ALA A 1 220 ? 16.689 3.228 -48.653 1.00 18.24 220 ALA A CA 1
ATOM 3437 C C . ALA A 1 220 ? 16.506 1.711 -48.763 1.00 18.50 220 ALA A C 1
ATOM 3438 O O . ALA A 1 220 ? 16.758 1.124 -49.822 1.00 19.32 220 ALA A O 1
ATOM 3445 N N . HIS A 1 221 ? 16.085 1.082 -47.671 1.00 17.93 221 HIS A N 1
ATOM 3446 C CA . HIS A 1 221 ? 15.884 -0.376 -47.644 1.00 18.37 221 HIS A CA 1
ATOM 3447 C C . HIS A 1 221 ? 14.755 -0.815 -48.593 1.00 18.68 221 HIS A C 1
ATOM 3448 O O . HIS A 1 221 ? 14.904 -1.794 -49.305 1.00 19.94 221 HIS A O 1
ATOM 3461 N N . VAL A 1 222 ? 13.641 -0.099 -48.575 1.00 18.23 222 VAL A N 1
ATOM 3462 C CA . VAL A 1 222 ? 12.539 -0.471 -49.438 1.00 17.78 222 VAL A CA 1
ATOM 3463 C C . VAL A 1 222 ? 12.888 -0.257 -50.901 1.00 19.35 222 VAL A C 1
ATOM 3464 O O . VAL A 1 222 ? 12.603 -1.091 -51.756 1.00 20.17 222 VAL A O 1
ATOM 3477 N N . TYR A 1 223 ? 13.538 0.862 -51.195 1.00 18.48 223 TYR A N 1
ATOM 3478 C CA . TYR A 1 223 ? 13.962 1.120 -52.576 1.00 19.75 223 TYR A CA 1
ATOM 3479 C C . TYR A 1 223 ? 14.923 0.000 -53.030 1.00 21.57 223 TYR A C 1
ATOM 3480 O O . TYR A 1 223 ? 14.846 -0.485 -54.158 1.00 21.87 223 TYR A O 1
ATOM 3497 N N . GLU A 1 224 ? 15.883 -0.362 -52.192 1.00 20.82 224 GLU A N 1
ATOM 3498 C CA . GLU A 1 224 ? 16.826 -1.416 -52.540 1.00 21.66 224 GLU A CA 1
ATOM 3499 C C . GLU A 1 224 ? 16.091 -2.737 -52.791 1.00 22.51 224 GLU A C 1
ATOM 3500 O O . GLU A 1 224 ? 16.349 -3.429 -53.792 1.00 24.11 224 GLU A O 1
ATOM 3512 N N . GLU A 1 225 ? 15.118 -3.081 -51.925 1.00 20.53 225 GLU A N 1
ATOM 3513 C CA . GLU A 1 225 ? 14.385 -4.323 -52.120 1.00 21.32 225 GLU A CA 1
ATOM 3514 C C . GLU A 1 225 ? 13.616 -4.288 -53.475 1.00 23.89 225 GLU A C 1
ATOM 3515 O O . GLU A 1 225 ? 13.603 -5.276 -54.209 1.00 25.58 225 GLU A O 1
ATOM 3527 N N . LEU A 1 226 ? 12.959 -3.171 -53.774 1.00 21.60 226 LEU A N 1
ATOM 3528 C CA . LEU A 1 226 ? 12.163 -3.063 -54.997 1.00 22.36 226 LEU A CA 1
ATOM 3529 C C . LEU A 1 226 ? 12.966 -3.067 -56.281 1.00 25.86 226 LEU A C 1
ATOM 3530 O O . LEU A 1 226 ? 12.422 -3.471 -57.307 1.00 28.25 226 LEU A O 1
ATOM 3546 N N . THR A 1 227 ? 14.208 -2.578 -56.247 1.00 24.33 227 THR A N 1
ATOM 3547 C CA . THR A 1 227 ? 15.011 -2.405 -57.449 1.00 25.69 227 THR A CA 1
ATOM 3548 C C . THR A 1 227 ? 16.099 -3.417 -57.611 1.00 30.07 227 THR A C 1
ATOM 3549 O O . THR A 1 227 ? 16.690 -3.475 -58.702 1.00 32.00 227 THR A O 1
ATOM 3559 N N . THR A 1 228 ? 16.417 -4.220 -56.574 1.00 25.61 228 THR A N 1
ATOM 3560 C CA . THR A 1 228 ? 17.501 -5.200 -56.700 1.00 26.78 228 THR A CA 1
ATOM 3561 C C . THR A 1 228 ? 17.090 -6.649 -56.472 1.00 31.11 228 THR A C 1
ATOM 3562 O O . THR A 1 228 ? 17.933 -7.524 -56.656 1.00 32.95 228 THR A O 1
ATOM 3572 N N . GLU A 1 229 ? 15.862 -6.926 -56.049 1.00 29.01 229 GLU A N 1
ATOM 3573 C CA . GLU A 1 229 ? 15.427 -8.261 -55.726 1.00 28.89 229 GLU A CA 1
ATOM 3574 C C . GLU A 1 229 ? 14.193 -8.587 -56.512 1.00 33.13 229 GLU A C 1
ATOM 3575 O O . GLU A 1 229 ? 13.403 -7.699 -56.862 1.00 32.72 229 GLU A O 1
ATOM 3587 N N . LYS A 1 230 ? 14.018 -9.873 -56.794 1.00 32.85 230 LYS A N 1
ATOM 3588 C CA . LYS A 1 230 ? 12.839 -10.297 -57.499 1.00 33.44 230 LYS A CA 1
ATOM 3589 C C . LYS A 1 230 ? 11.653 -10.225 -56.549 1.00 34.07 230 LYS A C 1
ATOM 3590 O O . LYS A 1 230 ? 11.781 -10.554 -55.359 1.00 31.56 230 LYS A O 1
ATOM 3609 N N . PRO A 1 231 ? 10.462 -9.858 -57.037 1.00 32.38 231 PRO A N 1
ATOM 3610 C CA . PRO A 1 231 ? 9.298 -9.907 -56.156 1.00 31.29 231 PRO A CA 1
ATOM 3611 C C . PRO A 1 231 ? 9.121 -11.300 -55.559 1.00 31.21 231 PRO A C 1
ATOM 3612 O O . PRO A 1 231 ? 9.423 -12.342 -56.179 1.00 31.09 231 PRO A O 1
ATOM 3623 N N . PHE A 1 232 ? 8.649 -11.305 -54.318 1.00 28.59 232 PHE A N 1
ATOM 3624 C CA . PHE A 1 232 ? 8.371 -12.498 -53.542 1.00 29.46 232 PHE A CA 1
ATOM 3625 C C . PHE A 1 232 ? 9.631 -13.233 -53.101 1.00 33.88 232 PHE A C 1
ATOM 3626 O O . PHE A 1 232 ? 9.529 -14.346 -52.591 1.00 35.55 232 PHE A O 1
ATOM 3643 N N . SER A 1 233 ? 10.825 -12.595 -53.194 1.00 30.86 233 SER A N 1
ATOM 3644 C CA . SER A 1 233 ? 12.044 -13.245 -52.756 1.00 31.37 233 SER A CA 1
ATOM 3645 C C . SER A 1 233 ? 12.132 -13.364 -51.235 1.00 33.79 233 SER A C 1
ATOM 3646 O O . SER A 1 233 ? 12.857 -14.240 -50.753 1.00 35.61 233 SER A O 1
ATOM 3653 N N . LYS A 1 234 ? 11.406 -12.525 -50.479 1.00 29.91 234 LYS A N 1
ATOM 3654 C CA . LYS A 1 234 ? 11.451 -12.581 -49.008 1.00 29.10 234 LYS A CA 1
ATOM 3655 C C . LYS A 1 234 ? 10.387 -13.533 -48.482 1.00 31.06 234 LYS A C 1
ATOM 3656 O O . LYS A 1 234 ? 9.246 -13.163 -48.175 1.00 31.09 234 LYS A O 1
ATOM 3675 N N . ARG A 1 235 ? 10.766 -14.786 -48.460 1.00 31.33 235 ARG A N 1
ATOM 3676 C CA . ARG A 1 235 ? 9.910 -15.869 -47.997 1.00 32.55 235 ARG A CA 1
ATOM 3677 C C . ARG A 1 235 ? 10.813 -16.890 -47.360 1.00 37.46 235 ARG A C 1
ATOM 3678 O O . ARG A 1 235 ? 11.994 -17.004 -47.742 1.00 38.30 235 ARG A O 1
ATOM 3695 N N . LEU A 1 236 ? 10.336 -17.556 -46.339 1.00 33.21 236 LEU A N 1
ATOM 3696 C CA . LEU A 1 236 ? 11.141 -18.575 -45.668 1.00 34.42 236 LEU A CA 1
ATOM 3697 C C . LEU A 1 236 ? 11.057 -19.884 -46.436 1.00 39.32 236 LEU A C 1
ATOM 3698 O O . LEU A 1 236 ? 10.199 -20.059 -47.290 1.00 38.58 236 LEU A O 1
ATOM 3714 N N . ASP A 1 237 ? 11.988 -20.798 -46.122 1.00 40.45 237 ASP A N 1
ATOM 3715 C CA . ASP A 1 237 ? 12.010 -22.182 -46.632 1.00 41.53 237 ASP A CA 1
ATOM 3716 C C . ASP A 1 237 ? 11.598 -22.997 -45.402 1.00 43.38 237 ASP A C 1
ATOM 3717 O O . ASP A 1 237 ? 12.320 -23.002 -44.405 1.00 41.96 237 ASP A O 1
ATOM 3726 N N . GLU A 1 238 ? 10.386 -23.541 -45.415 1.00 42.39 238 GLU A N 1
ATOM 3727 C CA . GLU A 1 238 ? 9.820 -24.204 -44.245 1.00 42.68 238 GLU A CA 1
ATOM 3728 C C . GLU A 1 238 ? 10.690 -25.350 -43.744 1.00 49.08 238 GLU A C 1
ATOM 3729 O O . GLU A 1 238 ? 10.965 -25.437 -42.544 1.00 47.87 238 GLU A O 1
ATOM 3741 N N . GLU A 1 239 ? 11.166 -26.206 -44.658 1.00 48.78 239 GLU A N 1
ATOM 3742 C CA . GLU A 1 239 ? 11.988 -27.352 -44.255 1.00 51.40 239 GLU A CA 1
ATOM 3743 C C . GLU A 1 239 ? 13.307 -26.931 -43.610 1.00 55.55 239 GLU A C 1
ATOM 3744 O O . GLU A 1 239 ? 13.720 -27.562 -42.644 1.00 58.68 239 GLU A O 1
ATOM 3756 N N . ARG A 1 240 ? 13.910 -25.822 -44.062 1.00 49.57 240 ARG A N 1
ATOM 3757 C CA . ARG A 1 240 ? 15.180 -25.322 -43.542 1.00 49.18 240 ARG A CA 1
ATOM 3758 C C . ARG A 1 240 ? 15.110 -24.327 -42.382 1.00 51.56 240 ARG A C 1
ATOM 3759 O O . ARG A 1 240 ? 15.968 -24.340 -41.508 1.00 50.81 240 ARG A O 1
ATOM 3776 N N . ASP A 1 241 ? 14.142 -23.400 -42.418 1.00 43.73 241 ASP A N 1
ATOM 3777 C CA . ASP A 1 241 ? 14.066 -22.268 -41.483 1.00 42.59 241 ASP A CA 1
ATOM 3778 C C . ASP A 1 241 ? 13.064 -22.350 -40.371 1.00 42.29 241 ASP A C 1
ATOM 3779 O O . ASP A 1 241 ? 13.110 -21.501 -39.476 1.00 44.05 241 ASP A O 1
ATOM 3788 N N . VAL A 1 242 ? 12.079 -23.248 -40.476 1.00 45.80 242 VAL A N 1
ATOM 3789 C CA . VAL A 1 242 ? 10.984 -23.316 -39.524 1.00 42.28 242 VAL A CA 1
ATOM 3790 C C . VAL A 1 242 ? 10.985 -24.556 -38.660 1.00 45.74 242 VAL A C 1
ATOM 3791 O O . VAL A 1 242 ? 11.246 -25.636 -39.160 1.00 45.31 242 VAL A O 1
ATOM 3804 N N . GLU A 1 243 ? 10.683 -24.403 -37.369 1.00 39.84 243 GLU A N 1
ATOM 3805 C CA . GLU A 1 243 ? 10.460 -25.516 -36.466 1.00 40.69 243 GLU A CA 1
ATOM 3806 C C . GLU A 1 243 ? 8.944 -25.573 -36.188 1.00 39.53 243 GLU A C 1
ATOM 3807 O O . GLU A 1 243 ? 8.377 -24.620 -35.643 1.00 38.56 243 GLU A O 1
ATOM 3819 N N . TYR A 1 244 ? 8.302 -26.672 -36.562 1.00 37.69 244 TYR A N 1
ATOM 3820 C CA . TYR A 1 244 ? 6.887 -26.888 -36.282 1.00 33.47 244 TYR A CA 1
ATOM 3821 C C . TYR A 1 244 ? 6.739 -27.542 -34.900 1.00 39.03 244 TYR A C 1
ATOM 3822 O O . TYR A 1 244 ? 7.393 -28.544 -34.600 1.00 39.01 244 TYR A O 1
ATOM 3839 N N . THR A 1 245 ? 5.900 -26.952 -34.054 1.00 38.07 245 THR A N 1
ATOM 3840 C CA . THR A 1 245 ? 5.688 -27.338 -32.668 1.00 38.36 245 THR A CA 1
ATOM 3841 C C . THR A 1 245 ? 4.242 -27.743 -32.389 1.00 39.35 245 THR A C 1
ATOM 3842 O O . THR A 1 245 ? 3.879 -27.909 -31.224 1.00 41.08 245 THR A O 1
ATOM 3852 N N . GLY A 1 246 ? 3.416 -27.883 -33.425 1.00 32.24 246 GLY A N 1
ATOM 3853 C CA . GLY A 1 246 ? 2.015 -28.145 -33.226 1.00 31.14 246 GLY A CA 1
ATOM 3854 C C . GLY A 1 246 ? 1.557 -29.581 -33.286 1.00 33.39 246 GLY A C 1
ATOM 3855 O O . GLY A 1 246 ? 2.338 -30.532 -33.034 1.00 32.91 246 GLY A O 1
ATOM 3859 N N A SER A 1 247 ? 0.295 -29.764 -33.583 0.46 30.17 247 SER A N 1
ATOM 3860 N N B SER A 1 247 ? 0.266 -29.773 -33.614 0.54 29.48 247 SER A N 1
ATOM 3861 C CA A SER A 1 247 ? -0.270 -31.094 -33.619 0.46 29.92 247 SER A CA 1
ATOM 3862 C CA B SER A 1 247 ? -0.306 -31.114 -33.711 0.54 28.77 247 SER A CA 1
ATOM 3863 C C A SER A 1 247 ? 0.203 -31.834 -34.855 0.46 32.87 247 SER A C 1
ATOM 3864 C C B SER A 1 247 ? 0.292 -31.824 -34.875 0.54 30.90 247 SER A C 1
ATOM 3865 O O A SER A 1 247 ? 0.144 -31.281 -35.952 0.46 32.73 247 SER A O 1
ATOM 3866 O O B SER A 1 247 ? 0.251 -31.300 -35.987 0.54 30.04 247 SER A O 1
ATOM 3879 N N . PRO A 1 248 ? 0.620 -33.102 -34.724 1.00 31.14 248 PRO A N 1
ATOM 3880 C CA . PRO A 1 248 ? 0.957 -33.882 -35.915 1.00 30.77 248 PRO A CA 1
ATOM 3881 C C . PRO A 1 248 ? -0.318 -34.087 -36.783 1.00 31.78 248 PRO A C 1
ATOM 3882 O O . PRO A 1 248 ? -1.447 -33.869 -36.326 1.00 31.42 248 PRO A O 1
ATOM 3893 N N . PRO A 1 249 ? -0.171 -34.462 -38.042 1.00 31.04 249 PRO A N 1
ATOM 3894 C CA . PRO A 1 249 ? -1.350 -34.721 -38.876 1.00 28.51 249 PRO A CA 1
ATOM 3895 C C . PRO A 1 249 ? -2.367 -35.675 -38.264 1.00 27.92 249 PRO A C 1
ATOM 3896 O O . PRO A 1 249 ? -2.032 -36.707 -37.625 1.00 30.21 249 PRO A O 1
ATOM 3907 N N . ARG A 1 250 ? -3.614 -35.357 -38.515 1.00 26.17 250 ARG A N 1
ATOM 3908 C CA . ARG A 1 250 ? -4.732 -36.108 -38.010 1.00 25.77 250 ARG A CA 1
ATOM 3909 C C . ARG A 1 250 ? -5.874 -35.991 -38.979 1.00 27.47 250 ARG A C 1
ATOM 3910 O O . ARG A 1 250 ? -6.023 -35.019 -39.692 1.00 27.32 250 ARG A O 1
ATOM 3927 N N . GLU A 1 251 ? -6.694 -37.050 -39.035 1.00 26.56 251 GLU A N 1
ATOM 3928 C CA . GLU A 1 251 ? -7.846 -37.058 -39.901 1.00 25.62 251 GLU A CA 1
ATOM 3929 C C . GLU A 1 251 ? -9.016 -36.351 -39.272 1.00 26.08 251 GLU A C 1
ATOM 3930 O O . GLU A 1 251 ? -9.215 -36.433 -38.041 1.00 27.68 251 GLU A O 1
ATOM 3942 N N . LEU A 1 252 ? -9.850 -35.719 -40.080 1.00 26.81 252 LEU A N 1
ATOM 3943 C CA . LEU A 1 252 ? -11.109 -35.207 -39.574 1.00 26.49 252 LEU A CA 1
ATOM 3944 C C . LEU A 1 252 ? -11.963 -36.415 -39.179 1.00 28.95 252 LEU A C 1
ATOM 3945 O O . LEU A 1 252 ? -11.834 -37.475 -39.784 1.00 29.22 252 LEU A O 1
ATOM 3961 N N . PRO A 1 253 ? -12.938 -36.245 -38.285 1.00 26.87 253 PRO A N 1
ATOM 3962 C CA . PRO A 1 253 ? -13.929 -37.299 -38.075 1.00 26.35 253 PRO A CA 1
ATOM 3963 C C . PRO A 1 253 ? -14.593 -37.668 -39.404 1.00 26.61 253 PRO A C 1
ATOM 3964 O O . PRO A 1 253 ? -14.900 -36.793 -40.221 1.00 26.95 253 PRO A O 1
ATOM 3975 N N . GLN A 1 254 ? -14.828 -38.964 -39.624 1.00 24.90 254 GLN A N 1
ATOM 3976 C CA . GLN A 1 254 ? -15.351 -39.386 -40.912 1.00 26.48 254 GLN A CA 1
ATOM 3977 C C . GLN A 1 254 ? -16.674 -38.740 -41.293 1.00 27.26 254 GLN A C 1
ATOM 3978 O O . GLN A 1 254 ? -16.882 -38.423 -42.457 1.00 27.59 254 GLN A O 1
ATOM 3990 N N . GLU A 1 255 ? -17.564 -38.556 -40.329 1.00 25.78 255 GLU A N 1
ATOM 3991 C CA . GLU A 1 255 ? -18.881 -37.960 -40.635 1.00 27.17 255 GLU A CA 1
ATOM 3992 C C . GLU A 1 255 ? -18.785 -36.555 -41.161 1.00 31.26 255 GLU A C 1
ATOM 3993 O O . GLU A 1 255 ? -19.742 -36.073 -41.779 1.00 33.45 255 GLU A O 1
ATOM 4005 N N . LEU A 1 256 ? -17.681 -35.844 -40.889 1.00 26.76 256 LEU A N 1
ATOM 4006 C CA . LEU A 1 256 ? -17.514 -34.488 -41.406 1.00 28.56 256 LEU A CA 1
ATOM 4007 C C . LEU A 1 256 ? -17.036 -34.494 -42.842 1.00 32.71 256 LEU A C 1
ATOM 4008 O O . LEU A 1 256 ? -17.141 -33.474 -43.495 1.00 31.32 256 LEU A O 1
ATOM 4024 N N . LYS A 1 257 ? -16.486 -35.603 -43.346 1.00 32.54 257 LYS A N 1
ATOM 4025 C CA . LYS A 1 257 ? -16.028 -35.694 -44.740 1.00 33.64 257 LYS A CA 1
ATOM 4026 C C . LYS A 1 257 ? -17.260 -35.905 -45.644 1.00 45.77 257 LYS A C 1
ATOM 4027 O O . LYS A 1 257 ? -17.621 -37.028 -45.999 1.00 48.19 257 LYS A O 1
ATOM 4046 N N . LYS A 1 258 ? -17.944 -34.802 -45.924 1.00 45.90 258 LYS A N 1
ATOM 4047 C CA . LYS A 1 258 ? -19.145 -34.638 -46.748 1.00 70.47 258 LYS A CA 1
ATOM 4048 C C . LYS A 1 258 ? -20.331 -35.339 -46.134 1.00 98.58 258 LYS A C 1
ATOM 4049 O O . LYS A 1 258 ? -20.904 -34.773 -45.205 1.00 67.55 258 LYS A O 1
#

Secondary structure (DSSP, 8-state):
-----SSEEEETTEEEETTEEHHHHTTTS-HHHHHHHHHHSSPPPHHHHHHHHHHHHHTS---S-SHHHHHHHHHHHTT--HHHHHHHHHHT-STTTTHHHHHHHHHHHHHHHHT--HHHHHHHHHHTTPPPTTB--SS-SS--HHHHHHHHHHHHTT---HHHHHHHHHHHHHHHHHSS---B-HHHHHHHHHHHTT--GGGHHHHHHHHHHHHHHHHHHHHHHHS-TT-----HHHH----SPPP-PPPGGG--

InterPro domains:
  IPR002020 Citrate synthase [PF00285] (46-229)
  IPR002020 Citrate synthase [PR00143] (129-149)
  IPR002020 Citrate synthase [PR00143] (185-201)
  IPR002020 Citrate synthase [PR00143] (205-219)
  IPR002020 Citrate synthase [PTHR11739] (51-236)
  IPR016142 Citrate synthase-like, large alpha subdomain [G3DSA:1.10.580.10] (4-49)
  IPR016142 Citrate synthase-like, large alpha subdomain [G3DSA:1.10.580.10] (50-225)
  IPR016143 Citrate synthase-like, small alpha subdomain [G3DSA:1.10.230.10] (101-199)
  IPR036969 Citrate synthase superfamily [SSF48256] (5-229)

B-factor: mean 36.9, std 21.83, range [9.65, 151.88]